Protein AF-A0AAD4WH31-F1 (afdb_monomer_lite)

Radius of gyration: 28.44 Å; chains: 1; bounding box: 69×42×72 Å

InterPro domains:
  IPR002156 Ribonuclease H domain [PF13456] (187-308)
  IPR012337 Ribonuclease H-like superfamily [SSF53098] (183-311)
  IPR026960 Reverse transcriptase zinc-binding domain [PF13966] (13-78)
  IPR036397 Ribonuclease H superfamily [G3DSA:3.30.420.10] (181-311)
  IPR044730 Ribonuclease H-like domain, plant type [cd06222] (186-306)
  IPR053151 Ribonuclease H-like [PTHR47723] (168-334)

Secondary structure (DSSP, 8-state):
-----S------HHHHHHSSS-HHHHHHHHHHHTT-S--HHHHHHTTS-S--S-TTT--S---HHIIIIISHHHHHHHHHHS-HHHHHHHHHS-HHHHHHHHHT--PEETTTEEHHHHHHHHHHHHHHHHHHHHHH------S-HHHHHHHHHHHHHHHHHHHHHT--EEEEEE---PPPTT-EEEEEEEEE-TTT-EEEEEEEEE-TT--EEEEEEEEEEE--HHHHHHHHHHHHHHHHHHTT--EEEEEES-HHHHHHHH-SS--TTSTTHHHHHHHHHHHHHSSEEEEEE--GGG-HHHHHHHHHGGGSPSEEEEESS--GGGHHHHHHHHHT--EEEEEEGGG--

Sequence (349 aa):
MFFKGPSWPDYSFSLLWKLKIPPKLKIFAWLIAQGKILSNEQRVRRQLTLDASCGVCEWPIETTLHILRDCYKARDIWNTVLMPRHQGHFFQMDFLPWFQTNLLSQAVWCSNIPWSLVFIFTCWYVWKWRNHQVFQGDDDVSPYPKQLIVRAVHEWFKASHVLSKHNHKVQVDLKWEPPISGQFKLNVDGSRRNGSGHIGAGGVLRNSSGDWISGFAVNLGKGQILEAELWGLFFGLKLAMDKEINNLVVELDSALAVQLIQKQGLSDVHPLAALVASCWELMHKINCCSVYHVYREKNCVADCLATWSYNLDLGFYIFVDAPAWIGPSLIDDLLGFTRSRLVPTDLLV

Structure (mmCIF, N/CA/C/O backbone):
data_AF-A0AAD4WH31-F1
#
_entry.id   AF-A0AAD4WH31-F1
#
loop_
_atom_site.group_PDB
_atom_site.id
_atom_site.type_symbol
_atom_site.label_atom_id
_atom_site.label_alt_id
_atom_site.label_comp_id
_atom_site.label_asym_id
_atom_site.label_entity_id
_atom_site.label_seq_id
_atom_site.pdbx_PDB_ins_code
_atom_site.Cartn_x
_atom_site.Cartn_y
_atom_site.Cartn_z
_atom_site.occupancy
_atom_site.B_iso_or_equiv
_atom_site.auth_seq_id
_atom_site.auth_comp_id
_atom_site.auth_asym_id
_atom_site.auth_atom_id
_atom_site.pdbx_PDB_model_num
ATOM 1 N N . MET A 1 1 ? 5.920 -23.326 -20.715 1.00 30.36 1 MET A N 1
ATOM 2 C CA . MET A 1 1 ? 7.397 -23.346 -20.628 1.00 30.36 1 MET A CA 1
ATOM 3 C C . MET A 1 1 ? 7.850 -21.985 -20.114 1.00 30.36 1 MET A C 1
ATOM 5 O O . MET A 1 1 ? 7.704 -21.000 -20.824 1.00 30.36 1 MET A O 1
ATOM 9 N N . PHE A 1 2 ? 8.256 -21.890 -18.845 1.00 31.16 2 PHE A N 1
ATOM 10 C CA . PHE A 1 2 ? 8.684 -20.622 -18.245 1.00 31.16 2 PHE A CA 1
ATOM 11 C C . PHE A 1 2 ? 9.945 -20.102 -18.943 1.00 31.16 2 PHE A C 1
ATOM 13 O O . PHE A 1 2 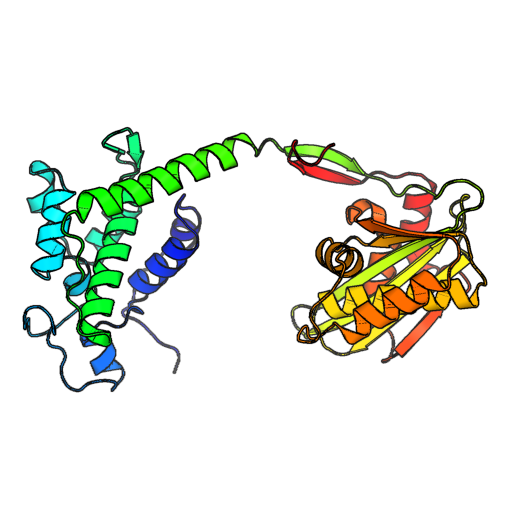? 10.862 -20.869 -19.235 1.00 31.16 2 PHE A O 1
ATOM 20 N N . PHE A 1 3 ? 9.957 -18.801 -19.229 1.00 42.69 3 PHE A N 1
ATOM 21 C CA . PHE A 1 3 ? 11.016 -18.079 -19.928 1.00 42.69 3 PHE A CA 1
ATOM 22 C C . PHE A 1 3 ? 12.385 -18.283 -19.258 1.00 42.69 3 PHE A C 1
ATOM 24 O O . PHE A 1 3 ? 12.740 -17.556 -18.332 1.00 42.69 3 PHE A O 1
ATOM 31 N N . LYS A 1 4 ? 13.185 -19.235 -19.749 1.00 37.31 4 LYS A N 1
ATOM 32 C CA . LYS A 1 4 ? 14.628 -19.238 -19.500 1.00 37.31 4 LYS A CA 1
ATOM 33 C C . LYS A 1 4 ? 15.255 -18.228 -20.462 1.00 37.31 4 LYS A C 1
ATOM 35 O O . LYS A 1 4 ? 15.474 -18.514 -21.641 1.00 37.31 4 LYS A O 1
ATOM 40 N N . GLY A 1 5 ? 15.482 -17.012 -19.960 1.00 46.53 5 GLY A N 1
ATOM 41 C CA . GLY A 1 5 ? 16.474 -16.114 -20.551 1.00 46.53 5 GLY A CA 1
ATOM 42 C C . GLY A 1 5 ? 17.837 -16.821 -20.632 1.00 46.53 5 GLY A C 1
ATOM 43 O O . GLY A 1 5 ? 17.997 -17.884 -20.024 1.00 46.53 5 GLY A O 1
ATOM 44 N N . PRO A 1 6 ? 18.813 -16.287 -21.391 1.00 43.28 6 PRO A N 1
ATOM 45 C CA . PRO A 1 6 ? 20.182 -16.805 -21.334 1.00 43.28 6 PRO A CA 1
ATOM 46 C C . PRO A 1 6 ? 20.593 -16.933 -19.863 1.00 43.28 6 PRO A C 1
ATOM 48 O O . PRO A 1 6 ? 20.151 -16.128 -19.049 1.00 43.28 6 PRO A O 1
ATOM 51 N N . SER A 1 7 ? 21.322 -17.986 -19.505 1.00 43.97 7 SER A N 1
ATOM 52 C CA . SER A 1 7 ? 21.743 -18.275 -18.132 1.00 43.97 7 SER A CA 1
ATOM 53 C C . SER A 1 7 ? 22.565 -17.112 -17.573 1.00 43.97 7 SER A C 1
ATOM 55 O O . SER A 1 7 ? 23.787 -17.078 -17.700 1.00 43.97 7 SER A O 1
ATOM 57 N N . TRP A 1 8 ? 21.876 -16.126 -17.002 1.00 45.03 8 TRP A N 1
ATOM 58 C CA . TRP A 1 8 ? 22.469 -15.061 -16.218 1.00 45.03 8 TRP A CA 1
ATOM 59 C C . TRP A 1 8 ? 22.984 -15.709 -14.932 1.00 45.03 8 TRP A C 1
ATOM 61 O O . TRP A 1 8 ? 22.202 -16.409 -14.283 1.00 45.03 8 TRP A O 1
ATOM 71 N N . PRO A 1 9 ? 24.268 -15.532 -14.571 1.00 45.28 9 PRO A N 1
ATOM 72 C CA . PRO A 1 9 ? 24.784 -16.031 -13.301 1.00 45.28 9 PRO A CA 1
ATOM 73 C C . PRO A 1 9 ? 23.909 -15.482 -12.176 1.00 45.28 9 PRO A C 1
ATOM 75 O O . PRO A 1 9 ? 23.490 -14.327 -12.280 1.00 45.28 9 PRO A O 1
ATOM 78 N N . ASP A 1 10 ? 23.616 -16.313 -11.168 1.00 46.88 10 ASP A N 1
ATOM 79 C CA . ASP A 1 10 ? 22.771 -16.022 -10.003 1.00 46.88 10 ASP A CA 1
ATOM 80 C C . ASP A 1 10 ? 23.029 -14.612 -9.461 1.00 46.88 10 ASP A C 1
ATOM 82 O O . ASP A 1 10 ? 23.880 -14.366 -8.605 1.00 46.88 10 ASP A O 1
ATOM 86 N N . TYR A 1 11 ? 22.312 -13.638 -10.016 1.00 52.22 11 TYR A N 1
ATOM 87 C CA . TYR A 1 11 ? 22.473 -12.260 -9.622 1.00 52.22 11 TYR A CA 1
ATOM 88 C C . TYR A 1 11 ? 21.760 -12.133 -8.292 1.00 52.22 11 TYR A C 1
ATOM 90 O O . TYR A 1 11 ? 20.587 -12.499 -8.162 1.00 52.22 11 TYR A O 1
ATOM 98 N N . SER A 1 12 ? 22.422 -11.544 -7.303 1.00 59.31 12 SER A N 1
ATOM 99 C CA . SER A 1 12 ? 21.702 -11.072 -6.134 1.00 59.31 12 SER A CA 1
ATOM 100 C C . SER A 1 12 ? 20.863 -9.871 -6.572 1.00 59.31 12 SER A C 1
ATOM 102 O O . SER A 1 12 ? 21.276 -8.724 -6.419 1.00 59.31 12 SER A O 1
ATOM 104 N N . PHE A 1 13 ? 19.670 -10.114 -7.137 1.00 67.50 13 PHE A N 1
ATOM 105 C CA . PHE A 1 13 ? 18.681 -9.076 -7.471 1.00 67.50 13 PHE A CA 1
ATOM 106 C C . PHE A 1 13 ? 18.421 -8.150 -6.276 1.00 67.50 13 PHE A C 1
ATOM 108 O O . PHE A 1 13 ? 18.037 -6.997 -6.460 1.00 67.50 13 PHE A O 1
ATOM 115 N N . SER A 1 14 ? 18.722 -8.617 -5.058 1.00 69.50 14 SER A N 1
ATOM 116 C CA . SER A 1 14 ? 18.779 -7.807 -3.844 1.00 69.50 14 SER A CA 1
ATOM 117 C C . SER A 1 14 ? 19.610 -6.521 -3.996 1.00 69.50 14 SER A C 1
ATOM 119 O O . SER A 1 14 ? 19.204 -5.486 -3.474 1.00 69.50 14 SER A O 1
ATOM 121 N N . LEU A 1 15 ? 20.726 -6.538 -4.737 1.00 77.56 15 LEU A N 1
ATOM 122 C CA . LEU A 1 15 ? 21.581 -5.367 -4.954 1.00 77.56 15 LEU A CA 1
ATOM 123 C C . LEU A 1 15 ? 20.897 -4.313 -5.825 1.00 77.56 15 LEU A C 1
ATOM 125 O O . LEU A 1 15 ? 20.932 -3.133 -5.485 1.00 77.56 15 LEU A O 1
ATOM 129 N N . LEU A 1 16 ? 20.208 -4.729 -6.893 1.00 82.06 16 LEU A N 1
ATOM 130 C CA . LEU A 1 16 ? 19.455 -3.817 -7.760 1.00 82.06 16 LEU A CA 1
ATOM 131 C C . LEU A 1 16 ? 18.374 -3.074 -6.967 1.00 82.06 16 LEU A C 1
ATOM 133 O O . LEU A 1 16 ? 18.210 -1.860 -7.105 1.00 82.06 16 LEU A O 1
ATOM 137 N N . TRP A 1 17 ? 17.669 -3.780 -6.081 1.00 84.19 17 TRP A N 1
ATOM 138 C CA . TRP A 1 17 ? 16.625 -3.177 -5.253 1.00 84.19 17 TRP A CA 1
ATOM 139 C C . TRP A 1 17 ? 17.175 -2.243 -4.167 1.00 84.19 17 TRP A C 1
ATOM 141 O O . TRP A 1 17 ? 16.472 -1.309 -3.771 1.00 84.19 17 TRP A O 1
ATOM 151 N N . LYS A 1 18 ? 18.441 -2.411 -3.760 1.00 83.62 18 LYS A N 1
ATOM 152 C CA . LYS A 1 18 ? 19.157 -1.520 -2.828 1.00 83.62 18 LYS A CA 1
ATOM 153 C C . LYS A 1 18 ? 19.670 -0.223 -3.470 1.00 83.62 18 LYS A C 1
ATOM 155 O O . LYS A 1 18 ? 20.019 0.704 -2.742 1.00 83.62 18 LYS A O 1
ATOM 160 N N . LEU A 1 19 ? 19.692 -0.111 -4.803 1.00 84.94 19 LEU A N 1
ATOM 161 C CA . LEU A 1 19 ? 20.152 1.105 -5.485 1.00 84.94 19 LEU A CA 1
ATOM 162 C C . LEU A 1 19 ? 19.271 2.319 -5.149 1.00 84.94 19 LEU A C 1
ATOM 164 O O . LEU A 1 19 ? 18.042 2.227 -5.092 1.00 84.94 19 LEU A O 1
ATOM 168 N N . LYS A 1 20 ? 19.892 3.491 -4.984 1.00 87.25 20 LYS A N 1
ATOM 169 C CA . LYS A 1 20 ? 19.205 4.774 -4.742 1.00 87.25 20 LYS A CA 1
ATOM 170 C C . LYS A 1 20 ? 18.799 5.456 -6.059 1.00 87.25 20 LYS A C 1
ATOM 172 O O . LYS A 1 20 ? 19.211 6.573 -6.351 1.00 87.25 20 LYS A O 1
ATOM 177 N N . ILE A 1 21 ? 17.996 4.764 -6.863 1.00 89.69 21 ILE A N 1
ATOM 178 C CA . ILE A 1 21 ? 17.481 5.232 -8.165 1.00 89.69 21 ILE A CA 1
ATOM 179 C C . ILE A 1 21 ? 15.937 5.218 -8.169 1.00 89.69 21 ILE A C 1
ATOM 181 O O . ILE A 1 21 ? 15.350 4.535 -7.320 1.00 89.69 21 ILE A O 1
ATOM 185 N N . PRO A 1 22 ? 15.257 5.920 -9.102 1.00 91.69 22 PRO A N 1
ATOM 186 C CA . PRO A 1 22 ? 13.796 5.921 -9.171 1.00 91.69 22 PRO A CA 1
ATOM 187 C C . PRO A 1 22 ? 13.208 4.507 -9.267 1.00 91.69 22 PRO A C 1
ATOM 189 O O . PRO A 1 22 ? 13.731 3.702 -10.044 1.00 91.69 22 PRO A O 1
ATOM 192 N N . PRO A 1 23 ? 12.091 4.191 -8.575 1.00 91.00 23 PRO A N 1
ATOM 193 C CA . PRO A 1 23 ? 11.457 2.869 -8.646 1.00 91.00 23 PRO A CA 1
ATOM 194 C C . PRO A 1 23 ? 11.171 2.408 -10.081 1.00 91.00 23 PRO A C 1
ATOM 196 O O . PRO A 1 23 ? 11.462 1.270 -10.445 1.00 91.00 23 PRO A O 1
ATOM 199 N N . LYS A 1 24 ? 10.709 3.330 -10.934 1.00 93.56 24 LYS A N 1
ATOM 200 C CA . LYS A 1 24 ? 10.503 3.091 -12.369 1.00 93.56 24 LYS A CA 1
ATOM 201 C C . LYS A 1 24 ? 11.781 2.626 -13.077 1.00 93.56 24 LYS A C 1
ATOM 203 O O . LYS A 1 24 ? 11.735 1.707 -13.890 1.00 93.56 24 LYS A O 1
ATOM 208 N N . LEU A 1 25 ? 12.923 3.230 -12.747 1.00 95.06 25 LEU A N 1
ATOM 209 C CA . LEU A 1 25 ? 14.212 2.866 -13.332 1.00 95.06 25 LEU A CA 1
ATOM 210 C C . LEU A 1 25 ? 14.783 1.570 -12.744 1.00 95.06 25 LEU A C 1
ATOM 212 O O . LEU A 1 25 ? 15.508 0.879 -13.451 1.00 95.06 25 LEU A O 1
ATOM 216 N N . LYS A 1 26 ? 14.410 1.176 -11.516 1.00 93.00 26 LYS A N 1
ATOM 217 C CA . LYS A 1 26 ? 14.711 -0.171 -10.991 1.00 93.00 26 LYS A CA 1
ATOM 218 C C . LYS A 1 26 ? 14.012 -1.249 -11.811 1.00 93.00 26 LYS A C 1
ATOM 220 O O . LYS A 1 26 ? 14.652 -2.204 -12.236 1.00 93.00 26 LYS A O 1
ATOM 225 N N . ILE A 1 27 ? 12.719 -1.067 -12.084 1.00 93.25 27 ILE A N 1
ATOM 226 C CA . ILE A 1 27 ? 11.951 -1.995 -12.928 1.00 93.25 27 ILE A CA 1
ATOM 227 C C . ILE A 1 27 ? 12.562 -2.050 -14.330 1.00 93.25 27 ILE A C 1
ATOM 229 O O . ILE A 1 27 ? 12.780 -3.134 -14.864 1.00 93.25 27 ILE A O 1
ATOM 233 N N . PHE A 1 28 ? 12.902 -0.897 -14.906 1.00 95.38 28 PHE A N 1
ATOM 234 C CA . PHE A 1 28 ? 13.567 -0.838 -16.205 1.00 95.38 28 PHE A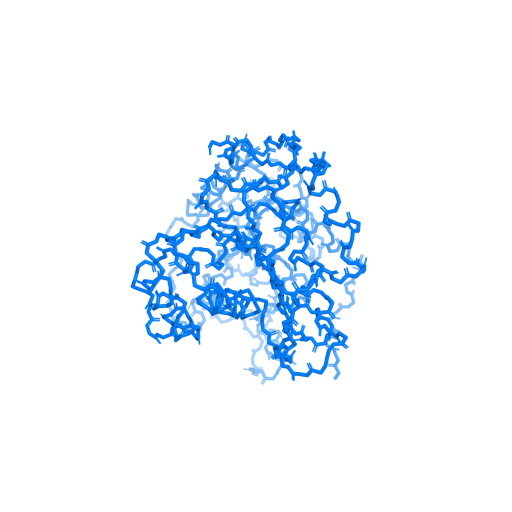 CA 1
ATOM 235 C C . PHE A 1 28 ? 14.922 -1.563 -16.214 1.00 95.38 28 PHE A C 1
ATOM 237 O O . PHE A 1 28 ? 15.155 -2.402 -17.081 1.00 95.38 28 PHE A O 1
ATOM 244 N N . ALA A 1 29 ? 15.785 -1.318 -15.224 1.00 93.19 29 ALA A N 1
ATOM 245 C CA . ALA A 1 29 ? 17.064 -2.012 -15.076 1.00 93.19 29 ALA A CA 1
ATOM 246 C C . ALA A 1 29 ? 16.879 -3.531 -14.929 1.00 93.19 29 ALA A C 1
ATOM 248 O O . ALA A 1 29 ? 17.622 -4.310 -15.523 1.00 93.19 29 ALA A O 1
ATOM 249 N N . TRP A 1 30 ? 15.856 -3.957 -14.183 1.00 91.88 30 TRP A N 1
ATOM 250 C CA . TRP A 1 30 ? 15.497 -5.366 -14.051 1.00 91.88 30 TRP A CA 1
ATOM 251 C C . TRP A 1 30 ? 15.049 -5.965 -15.390 1.00 91.88 30 TRP A C 1
ATOM 253 O O . TRP A 1 30 ? 15.484 -7.058 -15.741 1.00 91.88 30 TRP A O 1
ATOM 263 N N . LEU A 1 31 ? 14.249 -5.245 -16.184 1.00 92.50 31 LEU A N 1
ATOM 264 C CA . LEU A 1 31 ? 13.855 -5.683 -17.527 1.00 92.50 31 LEU A CA 1
ATOM 265 C C . LEU A 1 31 ? 15.057 -5.797 -18.473 1.00 92.50 31 LEU A C 1
ATOM 267 O O . LEU A 1 31 ? 15.116 -6.757 -19.239 1.00 92.50 31 LEU A O 1
ATOM 271 N N . ILE A 1 32 ? 16.017 -4.869 -18.405 1.00 92.75 32 ILE A N 1
ATOM 272 C CA . ILE A 1 32 ? 17.275 -4.945 -19.166 1.00 92.75 32 ILE A CA 1
ATOM 273 C C . ILE A 1 32 ? 18.054 -6.206 -18.777 1.00 92.75 32 ILE A C 1
ATOM 275 O O . ILE A 1 32 ? 18.385 -7.009 -19.646 1.00 92.75 32 ILE A O 1
ATOM 279 N N . ALA A 1 33 ? 18.283 -6.418 -17.477 1.00 87.44 33 ALA A N 1
ATOM 280 C CA . ALA A 1 33 ? 19.017 -7.576 -16.962 1.00 87.44 33 ALA A CA 1
ATOM 281 C C . ALA A 1 33 ? 18.342 -8.913 -17.313 1.00 87.44 33 ALA A C 1
ATOM 283 O O . ALA A 1 33 ? 19.001 -9.930 -17.467 1.00 87.44 33 ALA A O 1
ATOM 284 N N . GLN A 1 34 ? 17.018 -8.918 -17.463 1.00 83.81 34 GLN A N 1
ATOM 285 C CA . GLN A 1 34 ? 16.248 -10.097 -17.858 1.00 83.81 34 GLN A CA 1
ATOM 286 C C . GLN A 1 34 ? 16.199 -10.309 -19.382 1.00 83.81 34 GLN A C 1
ATOM 288 O O . GLN A 1 34 ? 15.581 -11.272 -19.834 1.00 83.81 34 GLN A O 1
ATOM 293 N N . GLY A 1 35 ? 16.776 -9.407 -20.187 1.00 84.19 35 GLY A N 1
ATOM 294 C CA . GLY A 1 35 ? 16.629 -9.419 -21.648 1.00 84.19 35 GLY A CA 1
ATOM 295 C C . GLY A 1 35 ? 15.173 -9.233 -22.094 1.00 84.19 35 GLY A C 1
ATOM 296 O O . GLY A 1 35 ? 14.741 -9.785 -23.103 1.00 84.19 35 GLY A O 1
ATOM 297 N N . LYS A 1 36 ? 14.373 -8.519 -21.294 1.00 87.62 36 LYS A N 1
ATOM 298 C CA . LYS A 1 36 ? 12.925 -8.372 -21.493 1.00 87.62 36 LYS A CA 1
ATOM 299 C C . LYS A 1 36 ? 12.522 -7.082 -22.194 1.00 87.62 36 LYS A C 1
ATOM 301 O O . LYS A 1 36 ? 11.346 -6.959 -22.534 1.00 87.62 36 LYS A O 1
ATOM 306 N N . ILE A 1 37 ? 13.452 -6.162 -22.447 1.00 91.44 37 ILE A N 1
ATOM 307 C CA . ILE A 1 37 ? 13.172 -5.037 -23.342 1.00 91.44 37 ILE A CA 1
ATOM 308 C C . ILE A 1 37 ? 13.010 -5.553 -24.783 1.00 91.44 37 ILE A C 1
ATOM 310 O O . ILE A 1 37 ? 13.693 -6.487 -25.197 1.00 91.44 37 ILE A O 1
ATOM 314 N N . LEU A 1 38 ? 12.064 -4.986 -25.535 1.00 90.06 38 LEU A N 1
ATOM 315 C CA . LEU A 1 38 ? 11.712 -5.452 -26.882 1.00 90.06 38 LEU A CA 1
ATOM 316 C C . LEU A 1 38 ? 12.689 -4.929 -27.946 1.00 90.06 38 LEU A C 1
ATOM 318 O O . LEU A 1 38 ? 12.340 -4.045 -28.728 1.00 90.06 38 LEU A O 1
ATOM 322 N N . SER A 1 39 ? 13.901 -5.485 -27.979 1.00 93.50 39 SER A N 1
ATOM 323 C CA . SER A 1 39 ? 14.787 -5.337 -29.138 1.00 93.50 39 SER A CA 1
ATOM 324 C C . SER A 1 39 ? 14.304 -6.174 -30.321 1.00 93.50 39 SER A C 1
ATOM 326 O O . SER A 1 39 ? 13.534 -7.118 -30.119 1.00 93.50 39 SER A O 1
ATOM 328 N N . ASN A 1 40 ? 14.727 -5.867 -31.550 1.00 93.88 40 ASN A N 1
ATOM 329 C CA . ASN A 1 40 ? 14.299 -6.663 -32.703 1.00 93.88 40 ASN A CA 1
ATOM 330 C C . ASN A 1 40 ? 14.823 -8.105 -32.637 1.00 93.88 40 ASN A C 1
ATOM 332 O O . ASN A 1 40 ? 14.067 -9.015 -32.962 1.00 93.88 40 ASN A O 1
ATOM 336 N N . GLU A 1 41 ? 16.002 -8.354 -32.053 1.00 94.38 41 GLU A N 1
ATOM 337 C CA . GLU A 1 41 ? 16.436 -9.718 -31.694 1.00 94.38 41 GLU A CA 1
ATOM 338 C C . GLU A 1 41 ? 15.390 -10.443 -30.816 1.00 94.38 41 GLU A C 1
ATOM 340 O O . GLU A 1 41 ? 14.977 -11.569 -31.105 1.00 94.38 41 GLU A O 1
ATOM 345 N N . GLN A 1 42 ? 14.898 -9.788 -29.756 1.00 91.44 42 GLN A N 1
ATOM 346 C CA . GLN A 1 42 ? 13.885 -10.370 -28.870 1.00 91.44 42 GLN A CA 1
ATOM 347 C C . GLN A 1 42 ? 12.509 -10.481 -29.537 1.00 91.44 42 GLN A C 1
ATOM 349 O O . GLN A 1 42 ? 11.753 -11.400 -29.222 1.00 91.44 42 GLN A O 1
ATOM 354 N N . ARG A 1 43 ? 12.164 -9.568 -30.452 1.00 91.94 43 ARG A N 1
ATOM 355 C CA . ARG A 1 43 ? 10.912 -9.617 -31.220 1.00 91.94 43 ARG A CA 1
ATOM 356 C C . ARG A 1 43 ? 10.924 -10.767 -32.222 1.00 91.94 43 ARG A C 1
ATOM 358 O O . ARG A 1 43 ? 9.933 -11.489 -32.263 1.00 91.94 43 ARG A O 1
ATOM 365 N N . VAL A 1 44 ? 12.028 -10.997 -32.939 1.00 93.50 44 VAL A N 1
ATOM 366 C CA . VAL A 1 44 ? 12.202 -12.168 -33.820 1.00 93.50 44 VAL A CA 1
ATOM 367 C C . VAL A 1 44 ? 12.094 -13.453 -33.007 1.00 93.50 44 VAL A C 1
ATOM 369 O O . VAL A 1 44 ? 11.297 -14.330 -33.334 1.00 93.50 44 VAL A O 1
ATOM 372 N N . ARG A 1 45 ? 12.793 -13.534 -31.866 1.00 90.44 45 ARG A N 1
ATOM 373 C CA . ARG A 1 45 ? 12.719 -14.695 -30.962 1.00 90.44 45 ARG A CA 1
ATOM 374 C C . ARG A 1 45 ? 11.296 -14.987 -30.462 1.00 90.44 45 ARG A C 1
ATOM 376 O O . ARG A 1 45 ? 10.987 -16.130 -30.136 1.00 90.44 45 ARG A O 1
ATOM 383 N N . ARG A 1 46 ? 10.439 -13.965 -30.380 1.00 91.44 46 ARG A N 1
ATOM 384 C CA . ARG A 1 46 ? 9.029 -14.063 -29.964 1.00 91.44 46 ARG A CA 1
ATOM 385 C C . ARG A 1 46 ? 8.047 -14.101 -31.138 1.00 91.44 46 ARG A C 1
ATOM 387 O O . ARG A 1 46 ? 6.851 -14.011 -30.892 1.00 91.44 46 ARG A O 1
ATOM 394 N N . GLN A 1 47 ? 8.533 -14.214 -32.376 1.00 93.06 47 GLN A N 1
ATOM 395 C CA . GLN A 1 47 ? 7.714 -14.245 -33.595 1.00 93.06 47 GLN A CA 1
ATOM 396 C C . GLN A 1 47 ? 6.832 -12.991 -33.775 1.00 93.06 47 GLN A C 1
ATOM 398 O O . GLN A 1 47 ? 5.745 -13.052 -34.336 1.00 93.06 47 GLN A O 1
ATOM 403 N N . LEU A 1 48 ? 7.305 -11.834 -33.296 1.00 89.75 48 LEU A N 1
ATOM 404 C CA . LEU A 1 48 ? 6.627 -10.533 -33.418 1.00 89.75 48 LEU A CA 1
ATOM 405 C C . LEU A 1 48 ? 7.103 -9.710 -34.628 1.00 89.75 48 LEU A C 1
ATOM 407 O O . LEU A 1 48 ? 6.559 -8.644 -34.906 1.00 89.75 48 LEU A O 1
ATOM 411 N N . THR A 1 49 ? 8.179 -10.140 -35.283 1.00 92.25 49 THR A N 1
ATOM 412 C CA . THR A 1 49 ? 8.735 -9.567 -36.517 1.00 92.25 49 THR A CA 1
ATOM 413 C C . THR A 1 49 ? 9.598 -10.631 -37.196 1.00 92.25 49 THR A C 1
ATOM 415 O O . THR A 1 49 ? 10.044 -11.566 -36.528 1.00 92.25 49 THR A O 1
ATOM 418 N N . LEU A 1 50 ? 9.833 -10.490 -38.500 1.00 93.94 50 LEU A N 1
ATOM 419 C CA . LEU A 1 50 ? 10.745 -11.351 -39.265 1.00 93.94 50 LEU A CA 1
ATOM 420 C C . LEU A 1 50 ? 12.146 -10.745 -39.405 1.00 93.94 50 LEU A C 1
ATOM 422 O O . LEU A 1 50 ? 13.097 -11.469 -39.680 1.00 93.94 50 LEU A O 1
ATOM 426 N N . ASP A 1 51 ? 12.271 -9.436 -39.190 1.00 94.50 51 ASP A N 1
ATOM 427 C CA . ASP A 1 51 ? 13.522 -8.705 -39.349 1.00 94.50 51 ASP A CA 1
ATOM 428 C C . ASP A 1 51 ? 14.129 -8.326 -37.989 1.00 94.50 51 ASP A C 1
ATOM 430 O O . ASP A 1 51 ? 13.471 -7.702 -37.146 1.00 94.50 51 ASP A O 1
ATOM 434 N N . ALA A 1 52 ? 15.385 -8.729 -37.778 1.00 95.69 52 ALA A N 1
ATOM 435 C CA . ALA A 1 52 ? 16.174 -8.408 -36.593 1.00 95.69 52 ALA A CA 1
ATOM 436 C C . ALA A 1 52 ? 16.933 -7.079 -36.729 1.00 95.69 52 ALA A C 1
ATOM 438 O O . ALA A 1 52 ? 17.510 -6.627 -35.735 1.00 95.69 52 ALA A O 1
ATOM 439 N N . SER A 1 53 ? 16.948 -6.470 -37.918 1.00 96.19 53 SER A N 1
ATOM 440 C CA . SER A 1 53 ? 17.734 -5.279 -38.207 1.00 96.19 53 SER A CA 1
ATOM 441 C C . SER A 1 53 ? 17.296 -4.074 -37.372 1.00 96.19 53 SER A C 1
ATOM 443 O O . SER A 1 53 ? 16.162 -3.981 -36.896 1.00 96.19 53 SER A O 1
ATOM 445 N N . CYS A 1 54 ? 18.208 -3.139 -37.135 1.00 93.62 54 CYS A N 1
ATOM 446 C CA . CYS A 1 54 ? 17.909 -1.904 -36.428 1.00 93.62 54 CYS A CA 1
ATOM 447 C C . CYS A 1 54 ? 17.181 -0.933 -37.362 1.00 93.62 54 CYS A C 1
ATOM 449 O O . CYS A 1 54 ? 17.782 -0.417 -38.297 1.00 93.62 54 CYS A O 1
ATOM 451 N N . GLY A 1 55 ? 15.932 -0.580 -37.052 1.00 87.88 55 GLY A N 1
ATOM 452 C CA . GLY A 1 55 ? 15.158 0.389 -37.846 1.00 87.88 55 GLY A CA 1
ATOM 453 C C . GLY A 1 55 ? 15.684 1.833 -37.806 1.00 87.88 55 GLY A C 1
ATOM 454 O O . GLY A 1 55 ? 15.059 2.725 -38.365 1.00 87.88 55 GLY A O 1
ATOM 455 N N . VAL A 1 56 ? 16.795 2.081 -37.104 1.00 86.69 56 VAL A N 1
ATOM 456 C CA . VAL A 1 56 ? 17.434 3.400 -36.984 1.00 86.69 56 VAL A CA 1
ATOM 457 C C . VAL A 1 56 ? 18.707 3.495 -37.822 1.00 86.69 56 VAL A C 1
ATOM 459 O O . VAL A 1 56 ? 18.969 4.537 -38.407 1.00 86.69 56 VAL A O 1
ATOM 462 N N . CYS A 1 57 ? 19.528 2.444 -37.833 1.00 90.81 57 CYS A N 1
ATOM 463 C CA . CYS A 1 57 ? 20.860 2.461 -38.448 1.00 90.81 57 CYS A CA 1
ATOM 464 C C . CYS A 1 57 ? 21.136 1.262 -39.360 1.00 90.81 57 CYS A C 1
ATOM 466 O O . CYS A 1 57 ? 22.280 1.057 -39.754 1.00 90.81 57 CYS A O 1
ATOM 468 N N . GLU A 1 58 ? 20.116 0.442 -39.616 1.00 91.75 58 GLU A N 1
ATOM 469 C CA . GLU A 1 58 ? 20.151 -0.730 -40.500 1.00 91.75 58 GLU A CA 1
ATOM 470 C C . GLU A 1 58 ? 21.146 -1.823 -40.077 1.00 91.75 58 GLU A C 1
ATOM 472 O O . GLU A 1 58 ? 21.420 -2.764 -40.819 1.00 91.75 58 GLU A O 1
ATOM 477 N N . TRP A 1 59 ? 21.668 -1.752 -38.847 1.00 94.62 59 TRP A N 1
ATOM 478 C CA . TRP A 1 59 ? 22.548 -2.787 -38.316 1.00 94.62 59 TRP A CA 1
ATOM 479 C C . TRP A 1 59 ? 21.838 -4.152 -38.308 1.00 94.62 59 TRP A C 1
ATOM 481 O O . TRP A 1 59 ? 20.712 -4.213 -37.812 1.00 94.62 59 TRP A O 1
ATOM 491 N N . PRO A 1 60 ? 22.466 -5.258 -38.760 1.00 95.06 60 PRO A N 1
ATOM 492 C CA . PRO A 1 60 ? 21.755 -6.513 -39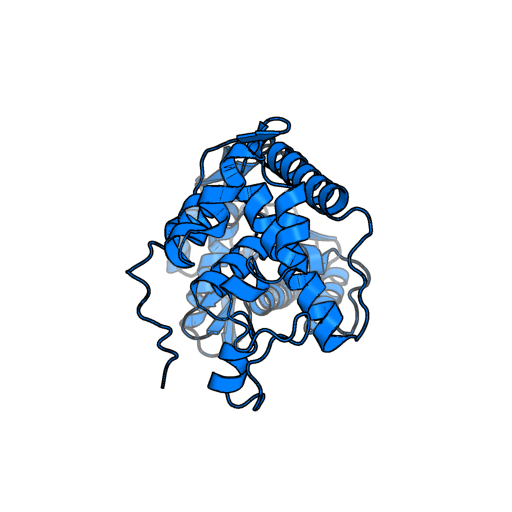.038 1.00 95.06 60 PRO A CA 1
ATOM 493 C C . PRO A 1 60 ? 21.027 -7.150 -37.847 1.00 95.06 60 PRO A C 1
ATOM 495 O O . PRO A 1 60 ? 20.052 -7.872 -38.036 1.00 95.06 60 PRO A O 1
ATOM 498 N N . ILE A 1 61 ? 21.506 -6.918 -36.618 1.00 95.94 61 ILE A N 1
ATOM 499 C CA . ILE A 1 61 ? 20.905 -7.477 -35.399 1.00 95.94 61 ILE A CA 1
ATOM 500 C C . ILE A 1 61 ? 20.840 -6.416 -34.303 1.00 95.94 61 ILE A C 1
ATOM 502 O O . ILE A 1 61 ? 21.833 -6.084 -33.653 1.00 95.94 61 ILE A O 1
ATOM 506 N N . GLU A 1 62 ? 19.640 -5.918 -34.040 1.00 95.88 62 GLU A N 1
ATOM 507 C CA . GLU A 1 62 ? 19.369 -4.990 -32.955 1.00 95.88 62 GLU A CA 1
ATOM 508 C C . GLU A 1 62 ? 19.226 -5.743 -31.617 1.00 95.88 62 GLU A C 1
ATOM 510 O O . GLU A 1 62 ? 18.153 -6.217 -31.220 1.00 95.88 62 GLU A O 1
ATOM 515 N N . THR A 1 63 ? 20.344 -5.867 -30.904 1.00 95.94 63 THR A N 1
ATOM 516 C CA . THR A 1 63 ? 20.401 -6.417 -29.541 1.00 95.94 63 THR A CA 1
ATOM 517 C C . THR A 1 63 ? 20.054 -5.359 -28.485 1.00 95.94 63 THR A C 1
ATOM 519 O O . THR A 1 63 ? 20.028 -4.157 -28.757 1.00 95.94 63 THR A O 1
ATOM 522 N N . THR A 1 64 ? 19.843 -5.779 -27.232 1.00 95.88 64 THR A N 1
ATOM 523 C CA . THR A 1 64 ? 19.708 -4.849 -26.088 1.00 95.88 64 THR A CA 1
ATOM 524 C C . THR A 1 64 ? 20.902 -3.891 -25.981 1.00 95.88 64 THR A C 1
ATOM 526 O O . THR A 1 64 ? 20.711 -2.692 -25.779 1.00 95.88 64 THR A O 1
ATOM 529 N N . LEU A 1 65 ? 22.130 -4.398 -26.148 1.00 96.31 65 LEU A N 1
ATOM 530 C CA . LEU A 1 65 ? 23.342 -3.575 -26.120 1.00 96.31 65 LEU A CA 1
ATOM 531 C C . LEU A 1 65 ? 23.395 -2.615 -27.314 1.00 96.31 65 LEU A C 1
ATOM 533 O O . LEU A 1 65 ? 23.791 -1.463 -27.154 1.00 96.31 65 LEU A O 1
ATOM 537 N N . HIS A 1 66 ? 22.922 -3.048 -28.485 1.00 96.12 66 HIS A N 1
ATOM 538 C CA . HIS A 1 66 ? 22.834 -2.185 -29.655 1.00 96.12 66 HIS A CA 1
ATOM 539 C C . HIS A 1 66 ? 21.900 -0.994 -29.422 1.00 96.12 66 HIS A C 1
ATOM 541 O O . HIS A 1 66 ? 22.309 0.145 -29.637 1.00 96.12 66 HIS A O 1
ATOM 547 N N . ILE A 1 67 ? 20.690 -1.238 -28.906 1.00 95.81 67 ILE A N 1
ATOM 548 C CA . ILE A 1 67 ? 19.736 -0.169 -28.567 1.00 95.81 67 ILE A CA 1
ATOM 549 C C . ILE A 1 67 ? 20.353 0.805 -27.572 1.00 95.81 67 ILE A C 1
ATOM 551 O O . ILE A 1 67 ? 20.258 2.013 -27.753 1.00 95.81 67 ILE A O 1
ATOM 555 N N . LEU A 1 68 ? 20.948 0.280 -26.500 1.00 97.31 68 LEU A N 1
ATOM 556 C CA . LEU A 1 68 ? 21.376 1.103 -25.378 1.00 97.31 68 LEU A CA 1
ATOM 557 C C . LEU A 1 68 ? 22.744 1.754 -25.581 1.00 97.31 68 LEU A C 1
ATOM 559 O O . LEU A 1 68 ? 23.033 2.707 -24.862 1.00 97.31 68 LEU A O 1
ATOM 563 N N . ARG A 1 69 ? 23.590 1.262 -26.497 1.00 97.00 69 ARG A N 1
ATOM 564 C CA . ARG A 1 69 ? 24.988 1.698 -26.630 1.00 97.00 69 ARG A CA 1
ATOM 565 C C . ARG A 1 69 ? 25.503 1.778 -28.063 1.00 97.00 69 ARG A C 1
ATOM 567 O O . ARG A 1 69 ? 26.107 2.790 -28.394 1.00 97.00 69 ARG A O 1
ATOM 574 N N . ASP A 1 70 ? 25.360 0.722 -28.869 1.00 96.25 70 ASP A N 1
ATOM 575 C CA . ASP A 1 70 ? 26.143 0.602 -30.115 1.00 96.25 70 ASP A CA 1
ATOM 576 C C . ASP A 1 70 ? 25.521 1.260 -31.347 1.00 96.25 70 ASP A C 1
ATOM 578 O O . ASP A 1 70 ? 26.252 1.584 -32.283 1.00 96.25 70 ASP A O 1
ATOM 582 N N . CYS A 1 71 ? 24.213 1.512 -31.346 1.00 95.81 71 CYS A N 1
ATOM 583 C CA . CYS A 1 71 ? 23.572 2.326 -32.376 1.00 95.81 71 CYS A CA 1
ATOM 584 C C . CYS A 1 71 ? 24.211 3.724 -32.425 1.00 95.81 71 CYS A C 1
ATOM 586 O O . CYS A 1 71 ? 24.443 4.319 -31.372 1.00 95.81 71 CYS A O 1
ATOM 588 N N . TYR A 1 72 ? 24.461 4.278 -33.619 1.00 93.62 72 TYR A N 1
ATOM 589 C CA . TYR A 1 72 ? 25.150 5.571 -33.753 1.00 93.62 72 TYR A CA 1
ATOM 590 C C . TYR A 1 72 ? 24.444 6.692 -32.972 1.00 93.62 72 TYR A C 1
ATOM 592 O O . TYR A 1 72 ? 25.104 7.411 -32.232 1.00 93.62 72 TYR A O 1
ATOM 600 N N . LYS A 1 73 ? 23.101 6.747 -32.992 1.00 91.81 73 LYS A N 1
ATOM 601 C CA . LYS A 1 73 ? 22.335 7.716 -32.188 1.00 91.81 73 LYS A CA 1
ATOM 602 C C . LYS A 1 73 ? 22.574 7.559 -30.686 1.00 91.81 73 LYS A C 1
ATOM 604 O O . LYS A 1 73 ? 22.703 8.544 -29.963 1.00 91.81 73 LYS A O 1
ATOM 609 N N . ALA A 1 74 ? 22.644 6.318 -30.201 1.00 95.06 74 ALA A N 1
ATOM 610 C CA . ALA A 1 74 ? 22.963 6.045 -28.802 1.00 95.06 74 ALA A CA 1
ATOM 611 C C . ALA A 1 74 ? 24.410 6.452 -28.480 1.00 95.06 74 ALA A C 1
ATOM 613 O O . ALA A 1 74 ? 24.652 7.070 -27.441 1.00 95.06 74 ALA A O 1
ATOM 614 N N . ARG A 1 75 ? 25.363 6.157 -29.377 1.00 95.38 75 ARG A N 1
ATOM 615 C CA . ARG A 1 75 ? 26.773 6.556 -29.244 1.00 95.38 75 ARG A CA 1
ATOM 616 C C . ARG A 1 75 ? 26.934 8.064 -29.172 1.00 95.38 75 ARG A C 1
ATOM 618 O O . ARG A 1 75 ? 27.654 8.530 -28.294 1.00 95.38 75 ARG A O 1
ATOM 625 N N . ASP A 1 76 ? 26.239 8.814 -30.020 1.00 93.69 76 ASP A N 1
ATOM 626 C CA . ASP A 1 76 ? 26.288 10.276 -30.025 1.00 93.69 76 ASP A CA 1
ATOM 627 C C . ASP A 1 76 ? 25.860 10.838 -28.667 1.00 93.69 76 ASP A C 1
ATOM 629 O O . ASP A 1 76 ? 26.578 11.642 -28.071 1.00 93.69 76 ASP A O 1
ATOM 633 N N . ILE A 1 77 ? 24.764 10.324 -28.097 1.00 95.06 77 ILE A N 1
ATOM 634 C CA . ILE A 1 77 ? 24.320 10.696 -26.748 1.00 95.06 77 ILE A CA 1
ATOM 635 C C . ILE A 1 77 ? 25.387 10.332 -25.706 1.00 95.06 77 ILE A C 1
ATOM 637 O O . ILE A 1 77 ? 25.763 11.182 -24.894 1.00 95.06 77 ILE A O 1
ATOM 641 N N . TRP A 1 78 ? 25.923 9.109 -25.730 1.00 96.75 78 TRP A N 1
ATOM 642 C CA . TRP A 1 78 ? 26.971 8.688 -24.794 1.00 96.75 78 TRP A CA 1
ATOM 643 C C . TRP A 1 78 ? 28.233 9.543 -24.886 1.00 96.75 78 TRP A C 1
ATOM 645 O O . TRP A 1 78 ? 28.792 9.892 -23.848 1.00 96.75 78 TRP A O 1
ATOM 655 N N . ASN A 1 79 ? 28.646 9.948 -26.086 1.00 94.62 79 ASN A N 1
ATOM 656 C CA . ASN A 1 79 ? 29.806 10.810 -26.305 1.00 94.62 79 ASN A CA 1
ATOM 657 C C . ASN A 1 79 ? 29.632 12.195 -25.669 1.00 94.62 79 ASN A C 1
ATOM 659 O O . ASN A 1 79 ? 30.615 12.791 -25.232 1.00 94.62 79 ASN A O 1
ATOM 663 N N . THR A 1 80 ? 28.395 12.686 -25.535 1.00 92.81 80 THR A N 1
ATOM 664 C CA . THR A 1 80 ? 28.126 13.934 -24.800 1.00 92.81 80 THR A CA 1
ATOM 665 C C . THR A 1 80 ? 28.190 13.769 -23.276 1.00 92.81 80 THR A C 1
ATOM 667 O O . THR A 1 80 ? 28.502 14.729 -22.563 1.00 92.81 80 THR A O 1
ATOM 670 N N . VAL A 1 81 ? 27.890 12.575 -22.753 1.00 92.75 81 VAL A N 1
ATOM 671 C CA . VAL A 1 81 ? 27.790 12.286 -21.308 1.00 92.75 81 VAL A CA 1
ATOM 672 C C . VAL A 1 81 ? 29.119 11.782 -20.726 1.00 92.75 81 VAL A C 1
ATOM 674 O O . VAL A 1 81 ? 29.472 12.132 -19.595 1.00 92.75 81 VAL A O 1
ATOM 677 N N . LEU A 1 82 ? 29.859 10.970 -21.483 1.00 91.94 82 LEU A N 1
ATOM 678 C CA . LEU A 1 82 ? 31.121 10.350 -21.078 1.00 91.94 82 LEU A CA 1
ATOM 679 C C . LEU A 1 82 ? 32.292 11.329 -21.156 1.00 91.94 82 LEU A C 1
ATOM 681 O O . LEU A 1 82 ? 32.417 12.109 -22.097 1.00 91.94 82 LEU A O 1
ATOM 685 N N . MET A 1 83 ? 33.220 11.215 -20.204 1.00 85.50 83 MET A N 1
ATOM 686 C CA . MET A 1 83 ? 34.524 11.871 -20.330 1.00 85.50 83 MET A CA 1
ATOM 687 C C . MET A 1 83 ? 35.359 11.153 -21.404 1.00 85.50 83 MET A C 1
ATOM 689 O O . MET A 1 83 ? 35.360 9.917 -21.406 1.00 85.50 83 MET A O 1
ATOM 693 N N . PRO A 1 84 ? 36.142 11.871 -22.236 1.00 86.69 84 PRO A N 1
ATOM 694 C CA . PRO A 1 84 ? 36.915 11.270 -23.331 1.00 86.69 84 PRO A CA 1
ATOM 695 C C . PRO A 1 84 ? 37.769 10.065 -22.907 1.00 86.69 84 PRO A C 1
ATOM 697 O O . PRO A 1 84 ? 37.746 9.020 -23.550 1.00 86.69 84 PRO A O 1
ATOM 700 N N . ARG A 1 85 ? 38.426 10.149 -21.742 1.00 85.88 85 ARG A N 1
ATOM 701 C CA . ARG A 1 85 ? 39.269 9.074 -21.185 1.00 85.88 85 ARG A CA 1
ATOM 702 C C . ARG A 1 85 ? 38.539 7.760 -20.864 1.00 85.88 85 ARG A C 1
ATOM 704 O O . ARG A 1 85 ? 39.192 6.746 -20.655 1.00 85.88 85 ARG A O 1
ATOM 711 N N . HIS A 1 86 ? 37.208 7.769 -20.766 1.00 87.12 86 HIS A N 1
ATOM 712 C CA . HIS A 1 86 ? 36.407 6.586 -20.430 1.00 87.12 86 HIS A CA 1
ATOM 713 C C . HIS A 1 86 ? 35.706 5.969 -21.647 1.00 87.12 86 HIS A C 1
ATOM 715 O O . HIS A 1 86 ? 35.207 4.851 -21.542 1.00 87.12 86 HIS A O 1
ATOM 721 N N . GLN A 1 87 ? 35.687 6.655 -22.797 1.00 90.00 87 GLN A N 1
ATOM 722 C CA . GLN A 1 87 ? 34.963 6.201 -23.990 1.00 90.00 87 GLN A CA 1
ATOM 723 C C . GLN A 1 87 ? 35.516 4.878 -24.534 1.00 90.00 87 GLN A C 1
ATOM 725 O O . GLN A 1 87 ? 34.737 3.966 -24.801 1.00 90.00 87 GLN A O 1
ATOM 730 N N . GLY A 1 88 ? 36.846 4.735 -24.623 1.00 90.19 88 GLY A N 1
ATOM 731 C CA . GLY A 1 88 ? 37.484 3.527 -25.163 1.00 90.19 88 GLY A CA 1
ATOM 732 C C . GLY A 1 88 ? 37.038 2.254 -24.443 1.00 90.19 88 GLY A C 1
ATOM 733 O O . GLY A 1 88 ? 36.464 1.362 -25.059 1.00 90.19 88 GLY A O 1
ATOM 734 N N . HIS A 1 89 ? 37.204 2.214 -23.118 1.00 91.06 89 HIS A N 1
ATOM 735 C CA . HIS A 1 89 ? 36.755 1.080 -22.310 1.00 91.06 89 HIS A CA 1
ATOM 736 C C . HIS A 1 89 ? 35.230 0.888 -22.394 1.00 91.06 89 HIS A C 1
ATOM 738 O O . HIS A 1 89 ? 34.758 -0.227 -22.580 1.00 91.06 89 HIS A O 1
ATOM 744 N N . PHE A 1 90 ? 34.439 1.964 -22.326 1.00 95.12 90 PHE A N 1
ATOM 745 C CA . PHE A 1 90 ? 32.973 1.884 -22.313 1.00 95.12 90 PHE A CA 1
ATOM 746 C C . PHE A 1 90 ? 32.374 1.195 -23.552 1.00 95.12 90 PHE A C 1
ATOM 748 O O . PHE A 1 90 ? 31.458 0.376 -23.422 1.00 95.12 90 PHE A O 1
ATOM 755 N N . PHE A 1 91 ? 32.884 1.508 -24.747 1.00 96.06 91 PHE A N 1
ATOM 756 C CA . PHE A 1 91 ? 32.370 0.955 -26.006 1.00 96.06 91 PHE A CA 1
ATOM 757 C C . PHE A 1 91 ? 32.931 -0.429 -26.355 1.00 96.06 91 PHE A C 1
ATOM 759 O O . PHE A 1 91 ? 32.364 -1.101 -27.210 1.00 96.06 91 PHE A O 1
ATOM 766 N N . GLN A 1 92 ? 33.998 -0.878 -25.688 1.00 94.88 92 GLN A N 1
ATOM 767 C CA . GLN A 1 92 ? 34.625 -2.182 -25.943 1.00 94.88 92 GLN A CA 1
ATOM 768 C C . GLN A 1 92 ? 34.085 -3.314 -25.058 1.00 94.88 92 GLN A C 1
ATOM 770 O O . GLN A 1 92 ? 34.280 -4.479 -25.379 1.00 94.88 92 GLN A O 1
ATOM 775 N N . MET A 1 93 ? 33.413 -2.999 -23.947 1.00 94.38 93 MET A N 1
ATOM 776 C CA . MET A 1 93 ? 32.916 -4.016 -23.011 1.00 94.38 93 MET A CA 1
ATOM 777 C C . MET A 1 93 ? 31.791 -4.882 -23.599 1.00 94.38 93 MET A C 1
ATOM 779 O O . MET A 1 93 ? 30.925 -4.389 -24.320 1.00 94.38 93 MET A O 1
ATOM 783 N N . ASP A 1 94 ? 31.712 -6.143 -23.184 1.00 93.88 94 ASP A N 1
ATOM 784 C CA . ASP A 1 94 ? 30.520 -6.965 -23.412 1.00 93.88 94 ASP A CA 1
ATOM 785 C C . ASP A 1 94 ? 29.334 -6.493 -22.561 1.00 93.88 94 ASP A C 1
ATOM 787 O O . ASP A 1 94 ? 29.507 -5.843 -21.528 1.00 93.88 94 ASP A O 1
ATOM 791 N N . PHE A 1 95 ? 28.111 -6.856 -22.965 1.00 92.25 95 PHE A N 1
ATOM 792 C CA . PHE A 1 95 ? 26.871 -6.358 -22.354 1.00 92.25 95 PHE A CA 1
ATOM 793 C C . PHE A 1 95 ? 26.814 -6.514 -20.829 1.00 92.25 95 PHE A C 1
ATOM 795 O O . PHE A 1 95 ? 26.496 -5.557 -20.124 1.00 92.25 95 PHE A O 1
ATOM 802 N N . LEU A 1 96 ? 27.102 -7.713 -20.318 1.00 89.19 96 LEU A N 1
ATOM 803 C CA . LEU A 1 96 ? 26.977 -8.028 -18.895 1.00 89.19 96 LEU A CA 1
ATOM 804 C C . LEU A 1 96 ? 27.995 -7.230 -18.048 1.00 89.19 96 LEU A C 1
ATOM 806 O O . LEU A 1 96 ? 27.547 -6.487 -17.168 1.00 89.19 96 LEU A O 1
ATOM 810 N N . PRO A 1 97 ? 29.315 -7.281 -18.330 1.00 90.62 97 PRO A N 1
ATOM 811 C CA . PRO A 1 97 ? 30.293 -6.417 -17.669 1.00 90.62 97 PRO A CA 1
ATOM 812 C C . PRO A 1 97 ? 29.967 -4.926 -17.813 1.00 90.62 97 PRO A C 1
ATOM 814 O O . PRO A 1 97 ? 30.016 -4.185 -16.832 1.00 90.62 97 PRO A O 1
ATOM 817 N N . TRP A 1 98 ? 29.575 -4.482 -19.012 1.00 95.00 98 TRP A N 1
ATOM 818 C CA . TRP A 1 98 ? 29.208 -3.091 -19.280 1.00 95.00 98 TRP A CA 1
ATOM 819 C C . TRP A 1 98 ? 28.063 -2.630 -18.377 1.00 95.00 98 TRP A C 1
ATOM 821 O O . TRP A 1 98 ? 28.167 -1.604 -17.703 1.00 95.00 98 TRP A O 1
ATOM 831 N N . PHE A 1 99 ? 26.978 -3.397 -18.316 1.00 93.25 99 PHE A N 1
ATOM 832 C CA . PHE A 1 99 ? 25.808 -3.024 -17.536 1.00 93.25 99 PHE A CA 1
ATOM 833 C C . PHE A 1 99 ? 26.110 -3.032 -16.032 1.00 93.25 99 PHE A C 1
ATOM 835 O O . PHE A 1 99 ? 25.749 -2.091 -15.325 1.00 93.25 99 PHE A O 1
ATOM 842 N N . GLN A 1 100 ? 26.821 -4.051 -15.541 1.00 89.00 100 GLN A N 1
ATOM 843 C CA . GLN A 1 100 ? 27.129 -4.201 -14.118 1.00 89.00 100 GLN A CA 1
ATOM 844 C C . GLN A 1 100 ? 28.090 -3.132 -13.600 1.00 89.00 100 GLN A C 1
ATOM 846 O O . GLN A 1 100 ? 27.778 -2.465 -12.612 1.00 89.00 100 GLN A O 1
ATOM 851 N N . THR A 1 101 ? 29.236 -2.947 -14.261 1.00 91.06 101 THR A N 1
ATOM 852 C CA . THR A 1 101 ? 30.262 -1.997 -13.813 1.00 91.06 101 THR A CA 1
ATOM 853 C C . THR A 1 101 ? 29.718 -0.575 -13.777 1.00 91.06 101 THR A C 1
ATOM 855 O O . THR A 1 101 ? 30.052 0.183 -12.870 1.00 91.06 101 THR A O 1
ATOM 858 N N . ASN A 1 102 ? 28.843 -0.209 -14.716 1.00 94.12 102 ASN A N 1
ATOM 859 C CA . ASN A 1 102 ? 28.251 1.121 -14.731 1.00 94.12 102 ASN A CA 1
ATOM 860 C C . ASN A 1 102 ? 27.104 1.278 -13.717 1.00 94.12 102 ASN A C 1
ATOM 862 O O . ASN A 1 102 ? 27.078 2.268 -12.985 1.00 94.12 102 ASN A O 1
ATOM 866 N N . LEU A 1 103 ? 26.188 0.308 -13.622 1.00 92.19 103 LEU A N 1
ATOM 867 C CA . LEU A 1 103 ? 25.027 0.391 -12.728 1.00 92.19 103 LEU A CA 1
ATOM 868 C C . LEU A 1 103 ? 25.406 0.307 -11.241 1.00 92.19 103 LEU A C 1
ATOM 870 O O . LEU A 1 103 ? 24.751 0.928 -10.407 1.00 92.19 103 LEU A O 1
ATOM 874 N N . LEU A 1 104 ? 26.453 -0.449 -10.902 1.00 90.06 104 LEU A N 1
ATOM 875 C CA . LEU A 1 104 ? 26.919 -0.629 -9.521 1.00 90.06 104 LEU A CA 1
ATOM 876 C C . LEU A 1 104 ? 28.070 0.308 -9.133 1.00 90.06 104 LEU A C 1
ATOM 878 O O . LEU A 1 104 ? 28.559 0.250 -8.001 1.00 90.06 104 LEU A O 1
ATOM 882 N N . SER A 1 105 ? 28.502 1.172 -10.051 1.00 90.12 105 SER A N 1
ATOM 883 C CA . SER A 1 105 ? 29.602 2.099 -9.810 1.00 90.12 105 SER A CA 1
ATOM 884 C C . SER A 1 105 ? 29.323 3.017 -8.623 1.00 90.12 105 SER A C 1
ATOM 886 O O . SER A 1 105 ? 28.250 3.619 -8.514 1.00 90.12 105 SER A O 1
ATOM 888 N N . GLN A 1 106 ? 30.338 3.167 -7.774 1.00 89.25 106 GLN A N 1
ATOM 889 C CA . GLN A 1 106 ? 30.378 4.161 -6.701 1.00 89.25 106 GLN A CA 1
ATOM 890 C C . GLN A 1 106 ? 31.062 5.464 -7.145 1.00 89.25 106 GLN A C 1
ATOM 892 O O . GLN A 1 106 ? 31.251 6.369 -6.337 1.00 89.25 106 GLN A O 1
ATOM 897 N N . ALA A 1 107 ? 31.455 5.565 -8.419 1.00 91.44 107 ALA A N 1
ATOM 898 C CA . ALA A 1 107 ? 32.066 6.773 -8.947 1.00 91.44 107 ALA A CA 1
ATOM 899 C C . ALA A 1 107 ? 31.066 7.934 -8.964 1.00 91.44 107 ALA A C 1
ATOM 901 O O . ALA A 1 107 ? 29.858 7.751 -9.142 1.00 91.44 107 ALA A O 1
ATOM 902 N N . VAL A 1 108 ? 31.600 9.144 -8.842 1.00 91.31 108 VAL A N 1
ATOM 903 C CA . VAL A 1 108 ? 30.847 10.379 -9.042 1.00 91.31 108 VAL A CA 1
ATOM 904 C C . VAL A 1 108 ? 31.097 10.923 -10.442 1.00 91.31 108 VAL A C 1
ATOM 906 O O . VAL A 1 108 ? 32.208 10.904 -10.969 1.00 91.31 108 VAL A O 1
ATOM 909 N N . TRP A 1 109 ? 30.025 11.403 -11.042 1.00 89.62 109 TRP A N 1
ATOM 910 C CA . TRP A 1 109 ? 30.010 12.243 -12.221 1.00 89.62 109 TRP A CA 1
ATOM 911 C C . TRP A 1 109 ? 29.864 13.706 -11.778 1.00 89.62 109 TRP A C 1
ATOM 913 O O . TRP A 1 109 ? 29.646 13.976 -10.595 1.00 89.62 109 TRP A O 1
ATOM 923 N N . CYS A 1 110 ? 30.023 14.650 -12.707 1.00 84.38 110 CYS A N 1
ATOM 924 C CA . CYS A 1 110 ? 30.008 16.097 -12.462 1.00 84.38 110 CYS A CA 1
ATOM 925 C C . CYS A 1 110 ? 29.031 16.536 -11.354 1.00 84.38 110 CYS A C 1
ATOM 927 O O . CYS A 1 110 ? 27.907 16.041 -11.277 1.00 84.38 110 CYS A O 1
ATOM 929 N N . SER A 1 111 ? 29.452 17.495 -10.525 1.00 81.38 111 SER A N 1
ATOM 930 C CA . SER A 1 111 ? 28.635 18.040 -9.428 1.00 81.38 111 SER A CA 1
ATOM 931 C C . SER A 1 111 ? 28.220 17.005 -8.368 1.00 81.38 111 SER A C 1
ATOM 933 O O . SER A 1 111 ? 27.135 17.102 -7.800 1.00 81.38 111 SER A O 1
ATOM 935 N N . ASN A 1 112 ? 29.094 16.030 -8.079 1.00 85.88 112 ASN A N 1
ATOM 936 C CA . ASN A 1 112 ? 28.901 14.975 -7.069 1.00 85.88 112 ASN A CA 1
ATOM 937 C C . ASN A 1 112 ? 27.683 14.066 -7.311 1.00 85.88 112 ASN A C 1
ATOM 939 O O . ASN A 1 112 ? 27.170 13.441 -6.382 1.00 85.88 112 ASN A O 1
ATOM 943 N N . ILE A 1 113 ? 27.218 13.966 -8.555 1.00 89.38 113 ILE A N 1
ATOM 944 C CA . ILE A 1 113 ? 26.111 13.078 -8.906 1.00 89.38 113 ILE A CA 1
ATOM 945 C C . ILE A 1 113 ? 26.643 11.643 -9.016 1.00 89.38 113 ILE A C 1
ATOM 947 O O . ILE A 1 113 ? 27.635 11.427 -9.708 1.00 89.38 113 ILE A O 1
ATOM 951 N N . PRO A 1 114 ? 25.991 10.627 -8.430 1.00 92.31 114 PRO A N 1
ATOM 952 C CA . PRO A 1 114 ? 26.392 9.236 -8.629 1.00 92.31 114 PRO A CA 1
ATOM 953 C C . PRO A 1 114 ? 26.377 8.831 -10.113 1.00 92.31 114 PRO A C 1
ATOM 955 O O . PRO A 1 114 ? 25.365 9.003 -10.798 1.00 92.31 114 PRO A O 1
ATOM 958 N N . TRP A 1 115 ? 27.467 8.240 -10.613 1.00 94.19 115 TRP A N 1
ATOM 959 C CA . TRP A 1 115 ? 27.568 7.780 -12.006 1.00 94.19 115 TRP A CA 1
ATOM 960 C C . TRP A 1 115 ? 26.479 6.767 -12.359 1.00 94.19 115 TRP A C 1
ATOM 962 O O . TRP A 1 115 ? 25.882 6.856 -13.427 1.00 94.19 115 TRP A O 1
ATOM 972 N N . SER A 1 116 ? 26.166 5.849 -11.444 1.00 93.31 116 SER A N 1
ATOM 973 C CA . SER A 1 116 ? 25.096 4.859 -11.614 1.00 93.31 116 SER A CA 1
ATOM 974 C C . SER A 1 116 ? 23.737 5.493 -11.930 1.00 93.31 116 SER A C 1
ATOM 976 O O . SER A 1 116 ? 22.963 4.939 -12.713 1.00 93.31 116 SER A O 1
ATOM 978 N N . LEU A 1 117 ? 23.462 6.681 -11.377 1.00 94.44 117 LEU A N 1
ATOM 979 C CA . LEU A 1 117 ? 22.251 7.448 -11.650 1.00 94.44 117 LEU A CA 1
ATOM 980 C C . LEU A 1 117 ? 22.285 8.037 -13.065 1.00 94.44 117 LEU A C 1
ATOM 982 O O . LEU A 1 117 ? 21.339 7.849 -13.823 1.00 94.44 117 LEU A O 1
ATOM 986 N N . VAL A 1 118 ? 23.389 8.686 -13.445 1.00 95.62 118 VAL A N 1
ATOM 987 C CA . VAL A 1 118 ? 23.577 9.224 -14.804 1.00 95.62 118 VAL A CA 1
ATOM 988 C C . VAL A 1 118 ? 23.451 8.108 -15.840 1.00 95.62 118 VAL A C 1
ATOM 990 O O . VAL A 1 118 ? 22.687 8.232 -16.792 1.00 95.62 118 VAL A O 1
ATOM 993 N N . PHE A 1 1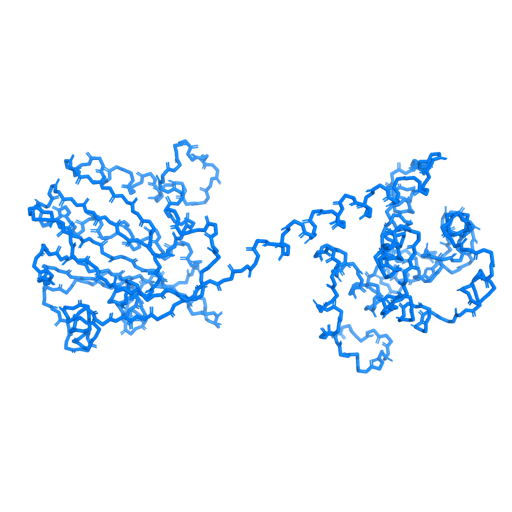19 ? 24.130 6.985 -15.614 1.00 96.75 119 PHE A N 1
ATOM 994 C CA . PHE A 1 119 ? 24.122 5.823 -16.491 1.00 96.75 119 PHE A CA 1
ATOM 995 C C . PHE A 1 119 ? 22.709 5.288 -16.753 1.00 96.75 119 PHE A C 1
ATOM 997 O O . PHE A 1 119 ? 22.315 5.129 -17.912 1.00 96.75 119 PHE A O 1
ATOM 1004 N N . ILE A 1 120 ? 21.928 5.022 -15.697 1.00 97.00 120 ILE A N 1
ATOM 1005 C CA . ILE A 1 120 ? 20.602 4.416 -15.872 1.00 97.00 120 ILE A CA 1
ATOM 1006 C C . ILE A 1 120 ? 19.592 5.394 -16.478 1.00 97.00 120 ILE A C 1
ATOM 1008 O O . ILE A 1 120 ? 18.737 4.979 -17.262 1.00 97.00 120 ILE A O 1
ATOM 1012 N N . PHE A 1 121 ? 19.704 6.692 -16.175 1.00 97.50 121 PHE A N 1
ATOM 1013 C CA . PHE A 1 121 ? 18.896 7.719 -16.829 1.00 97.50 121 PHE A CA 1
ATOM 1014 C C . PHE A 1 121 ? 19.238 7.831 -18.318 1.00 97.50 121 PHE A C 1
ATOM 1016 O O . PHE A 1 121 ? 18.322 7.855 -19.136 1.00 97.50 121 PHE A O 1
ATOM 1023 N N . THR A 1 122 ? 20.518 7.816 -18.696 1.00 97.62 122 THR A N 1
ATOM 1024 C CA . THR A 1 122 ? 20.911 7.812 -20.112 1.00 97.62 122 THR A CA 1
ATOM 1025 C C . THR A 1 122 ? 20.351 6.588 -20.837 1.00 97.62 122 THR A C 1
ATOM 1027 O O . THR A 1 122 ? 19.715 6.746 -21.876 1.00 97.62 122 THR A O 1
ATOM 1030 N N . CYS A 1 123 ? 20.473 5.386 -20.258 1.00 97.69 123 CYS A N 1
ATOM 1031 C CA . CYS A 1 123 ? 19.869 4.172 -20.824 1.00 97.69 123 CYS A CA 1
ATOM 1032 C C . CYS A 1 123 ? 18.352 4.319 -21.024 1.00 97.69 123 CYS A C 1
ATOM 1034 O O . CYS A 1 123 ? 17.813 3.908 -22.050 1.00 97.69 123 CYS A O 1
ATOM 1036 N N . TRP A 1 124 ? 17.658 4.910 -20.046 1.00 97.31 124 TRP A N 1
ATOM 1037 C CA . TRP A 1 124 ? 16.217 5.141 -20.111 1.00 97.31 124 TRP A CA 1
ATOM 1038 C C . TRP A 1 124 ? 15.828 6.080 -21.255 1.00 97.31 124 TRP A C 1
ATOM 1040 O O . TRP A 1 124 ? 14.911 5.767 -22.013 1.00 97.31 124 TRP A O 1
ATOM 1050 N N . TYR A 1 125 ? 16.518 7.212 -21.396 1.00 96.06 125 TYR A N 1
ATOM 1051 C CA . TYR A 1 125 ? 16.237 8.179 -22.458 1.00 96.06 125 TYR A CA 1
ATOM 1052 C C . TYR A 1 125 ? 16.572 7.625 -23.844 1.00 96.06 125 TYR A C 1
ATOM 1054 O O . TYR A 1 125 ? 15.738 7.730 -24.738 1.00 96.06 125 TYR A O 1
ATOM 1062 N N . VAL A 1 126 ? 17.718 6.954 -24.000 1.00 95.75 126 VAL A N 1
ATOM 1063 C CA . VAL A 1 126 ? 18.099 6.273 -25.249 1.00 95.75 126 VAL A CA 1
ATOM 1064 C C . VAL A 1 126 ? 17.024 5.266 -25.669 1.00 95.75 126 VAL A C 1
ATOM 1066 O O . VAL A 1 126 ? 16.545 5.299 -26.801 1.00 95.75 126 VAL A O 1
ATOM 1069 N N . TRP A 1 127 ? 16.575 4.414 -24.743 1.00 95.12 127 TRP A N 1
ATOM 1070 C CA . TRP A 1 127 ? 15.502 3.454 -25.011 1.00 95.12 127 TRP A CA 1
ATOM 1071 C C . TRP A 1 127 ? 14.171 4.137 -25.352 1.00 95.12 127 TRP A C 1
ATOM 1073 O O . TRP A 1 127 ? 13.472 3.706 -26.271 1.00 95.12 127 TRP A O 1
ATOM 1083 N N . LYS A 1 128 ? 13.818 5.213 -24.635 1.00 92.56 128 LYS A N 1
ATOM 1084 C CA . LYS A 1 128 ? 12.585 5.974 -24.870 1.00 92.56 128 LYS A CA 1
ATOM 1085 C C . LYS A 1 128 ? 12.580 6.600 -26.265 1.00 92.56 128 LYS A C 1
ATOM 1087 O O . LYS A 1 128 ? 11.595 6.431 -26.978 1.00 92.56 128 LYS A O 1
ATOM 1092 N N . TRP A 1 129 ? 13.657 7.280 -26.652 1.00 92.06 129 TRP A N 1
ATOM 1093 C CA . TRP A 1 129 ? 13.781 7.918 -27.963 1.00 92.06 129 TRP A CA 1
ATOM 1094 C C . TRP A 1 129 ? 13.761 6.901 -29.096 1.00 92.06 129 TRP A C 1
ATOM 1096 O O . TRP A 1 129 ? 12.979 7.057 -30.029 1.00 92.06 129 TRP A O 1
ATOM 1106 N N . ARG A 1 130 ? 14.510 5.796 -28.971 1.00 91.00 130 ARG A N 1
ATOM 1107 C CA . ARG A 1 130 ? 14.457 4.706 -29.955 1.00 91.00 130 ARG A CA 1
ATOM 1108 C C . ARG A 1 130 ? 13.031 4.185 -30.137 1.00 91.00 130 ARG A C 1
ATOM 1110 O O . ARG A 1 130 ? 12.591 3.979 -31.261 1.00 91.00 130 ARG A O 1
ATOM 1117 N N . ASN A 1 131 ? 12.294 3.955 -29.050 1.00 89.69 131 ASN A N 1
ATOM 1118 C CA . ASN A 1 131 ? 10.921 3.456 -29.154 1.00 89.69 131 ASN A CA 1
ATOM 1119 C C . ASN A 1 131 ? 9.961 4.486 -29.747 1.00 89.69 131 ASN A C 1
ATOM 1121 O O . ASN A 1 131 ? 9.062 4.105 -30.487 1.00 89.69 131 ASN A O 1
ATOM 1125 N N . HIS A 1 132 ? 10.141 5.767 -29.435 1.00 88.06 132 HIS A N 1
ATOM 1126 C CA . HIS A 1 132 ? 9.354 6.827 -30.051 1.00 88.06 132 HIS A CA 1
ATOM 1127 C C . HIS A 1 132 ? 9.549 6.835 -31.570 1.00 88.06 132 HIS A C 1
ATOM 1129 O O . HIS A 1 132 ? 8.572 6.738 -32.305 1.00 88.06 132 HIS A O 1
ATOM 1135 N N . GLN A 1 133 ? 10.803 6.793 -32.027 1.00 86.38 133 GLN A N 1
ATOM 1136 C CA . GLN A 1 133 ? 11.130 6.735 -33.449 1.00 86.38 133 GLN A CA 1
ATOM 1137 C C . GLN A 1 133 ? 10.513 5.501 -34.129 1.00 86.38 133 GLN A C 1
ATOM 1139 O O . GLN A 1 133 ? 9.887 5.617 -35.177 1.00 86.38 133 GLN A O 1
ATOM 1144 N N . VAL A 1 134 ? 10.634 4.317 -33.519 1.00 83.81 134 VAL A N 1
ATOM 1145 C CA . VAL A 1 134 ? 10.145 3.058 -34.113 1.00 83.81 134 VAL A CA 1
ATOM 1146 C C . VAL A 1 134 ? 8.616 2.961 -34.151 1.00 83.81 134 VAL A C 1
ATOM 1148 O O . VAL A 1 134 ? 8.076 2.407 -35.104 1.00 83.81 134 VAL A O 1
ATOM 1151 N N . PHE A 1 135 ? 7.909 3.438 -33.122 1.00 81.56 135 PHE A N 1
ATOM 1152 C CA . PHE A 1 135 ? 6.460 3.222 -32.991 1.00 81.56 135 PHE A CA 1
ATOM 1153 C C . PHE A 1 135 ? 5.603 4.441 -33.336 1.00 81.56 135 PHE A C 1
ATOM 1155 O O . PHE A 1 135 ? 4.406 4.280 -33.555 1.00 81.56 135 PHE A O 1
ATOM 1162 N N . GLN A 1 136 ? 6.185 5.640 -33.358 1.00 82.69 136 GLN A N 1
ATOM 1163 C CA . GLN A 1 136 ? 5.474 6.890 -33.648 1.00 82.69 136 GLN A CA 1
ATOM 1164 C C . GLN A 1 136 ? 6.008 7.584 -34.908 1.00 82.69 136 GLN A C 1
ATOM 1166 O O . GLN A 1 136 ? 5.384 8.528 -35.378 1.00 82.69 136 GLN A O 1
ATOM 1171 N N . GLY A 1 137 ? 7.122 7.105 -35.479 1.00 75.69 137 GLY A N 1
ATOM 1172 C CA . GLY A 1 137 ? 7.692 7.622 -36.728 1.00 75.69 137 GLY A CA 1
ATOM 1173 C C . GLY A 1 137 ? 8.364 8.991 -36.605 1.00 75.69 137 GLY A C 1
ATOM 1174 O O . GLY A 1 137 ? 8.805 9.532 -37.613 1.00 75.69 137 GLY A O 1
ATOM 1175 N N . ASP A 1 138 ? 8.451 9.539 -35.393 1.00 73.50 138 ASP A N 1
ATOM 1176 C CA . ASP A 1 138 ? 9.000 10.866 -35.130 1.00 73.50 138 ASP A CA 1
ATOM 1177 C C . ASP A 1 138 ? 10.383 10.770 -34.474 1.00 73.50 138 ASP A C 1
ATOM 1179 O O . ASP A 1 138 ? 10.568 10.093 -33.451 1.00 73.50 138 ASP A O 1
ATOM 1183 N N . ASP A 1 139 ? 11.351 11.460 -35.073 1.00 68.62 139 ASP A N 1
ATOM 1184 C CA . ASP A 1 139 ? 12.749 11.515 -34.647 1.00 68.62 139 ASP A CA 1
ATOM 1185 C C . ASP A 1 139 ? 12.985 12.649 -33.635 1.00 68.62 139 ASP A C 1
ATOM 1187 O O . ASP A 1 139 ? 13.919 13.442 -33.756 1.00 68.62 139 ASP A O 1
ATOM 1191 N N . ASP A 1 140 ? 12.121 12.729 -32.619 1.00 69.38 140 ASP A N 1
ATOM 1192 C CA . ASP A 1 140 ? 12.157 13.750 -31.562 1.00 69.38 140 ASP A CA 1
ATOM 1193 C C . ASP A 1 140 ? 13.233 13.441 -30.499 1.00 69.38 140 ASP A C 1
ATOM 1195 O O . ASP A 1 140 ? 12.999 13.368 -29.283 1.00 69.38 140 ASP A O 1
ATOM 1199 N N . VAL A 1 141 ? 14.466 13.202 -30.953 1.00 77.31 141 VAL A N 1
ATOM 1200 C CA . VAL A 1 141 ? 15.619 13.336 -30.066 1.00 77.31 141 VAL A CA 1
ATOM 1201 C C . VAL A 1 141 ? 15.811 14.826 -29.837 1.00 77.31 141 VAL A C 1
ATOM 1203 O O . VAL A 1 141 ? 16.122 15.577 -30.757 1.00 77.31 141 VAL A O 1
ATOM 1206 N N . SER A 1 142 ? 15.646 15.253 -28.584 1.00 80.06 142 SER A N 1
ATOM 1207 C CA . SER A 1 142 ? 15.878 16.646 -28.199 1.00 80.06 142 SER A CA 1
ATOM 1208 C C . SER A 1 142 ? 17.223 17.143 -28.751 1.00 80.06 142 SER A C 1
ATOM 1210 O O . SER A 1 142 ? 18.217 16.430 -28.594 1.00 80.06 142 SER A O 1
ATOM 1212 N N . PRO A 1 143 ? 17.314 18.380 -29.279 1.00 83.44 143 PRO A N 1
ATOM 1213 C CA . PRO A 1 143 ? 18.582 18.950 -29.752 1.00 83.44 143 PRO A CA 1
ATOM 1214 C C . PRO A 1 143 ? 19.635 19.098 -28.637 1.00 83.44 143 PRO A C 1
ATOM 1216 O O . PRO A 1 143 ? 20.812 19.330 -28.903 1.00 83.44 143 PRO A O 1
ATOM 1219 N N . TYR A 1 144 ? 19.219 18.940 -27.376 1.00 88.56 144 TYR A N 1
ATOM 1220 C CA . TYR A 1 144 ? 20.042 19.072 -26.178 1.00 88.56 144 TYR A CA 1
ATOM 1221 C C . TYR A 1 144 ? 19.886 17.837 -25.265 1.00 88.56 144 TYR A C 1
ATOM 1223 O O . TYR A 1 144 ? 19.434 17.953 -24.117 1.00 88.56 144 TYR A O 1
ATOM 1231 N N . PRO A 1 145 ? 20.242 16.625 -25.740 1.00 90.62 145 PRO A N 1
ATOM 1232 C CA . PRO A 1 145 ? 19.914 15.378 -25.048 1.00 90.62 145 PRO A CA 1
ATOM 1233 C C . PRO A 1 145 ? 20.638 15.268 -23.701 1.00 90.62 145 PRO A C 1
ATOM 1235 O O . PRO A 1 145 ? 20.046 14.858 -22.700 1.00 90.62 145 PRO A O 1
ATOM 1238 N N . LYS A 1 146 ? 21.899 15.718 -23.642 1.00 91.81 146 LYS A N 1
ATOM 1239 C CA . LYS A 1 146 ? 22.689 15.784 -22.406 1.00 91.81 146 LYS A CA 1
ATOM 1240 C C . LYS A 1 146 ? 22.007 16.652 -21.356 1.00 91.81 146 LYS A C 1
ATOM 1242 O O . LYS A 1 146 ? 21.884 16.234 -20.210 1.00 91.81 146 LYS A O 1
ATOM 1247 N N . GLN A 1 147 ? 21.577 17.856 -21.731 1.00 91.88 147 GLN A N 1
ATOM 1248 C CA . GLN A 1 147 ? 20.956 18.808 -20.814 1.00 91.88 147 GLN A CA 1
ATOM 1249 C C . GLN A 1 147 ? 19.657 18.237 -20.240 1.00 91.88 147 GLN A C 1
ATOM 1251 O O . GLN A 1 147 ? 19.433 18.343 -19.036 1.00 91.88 147 GLN A O 1
ATOM 1256 N N . LEU A 1 148 ? 18.841 17.582 -21.073 1.00 92.69 148 LEU A N 1
ATOM 1257 C CA . LEU A 1 148 ? 17.598 16.948 -20.636 1.00 92.69 148 LEU A CA 1
ATOM 1258 C C . LEU A 1 148 ? 17.852 15.813 -19.633 1.00 92.69 148 LEU A C 1
ATOM 1260 O O . LEU A 1 148 ? 17.230 15.781 -18.570 1.00 92.69 148 LEU A O 1
ATOM 1264 N N . ILE A 1 149 ? 18.798 14.918 -19.939 1.00 93.81 149 ILE A N 1
ATOM 1265 C CA . ILE A 1 149 ? 19.182 13.811 -19.051 1.00 93.81 149 ILE A CA 1
ATOM 1266 C C . ILE A 1 149 ? 19.710 14.361 -17.723 1.00 93.81 149 ILE A C 1
ATOM 1268 O O . ILE A 1 149 ? 19.243 13.966 -16.656 1.00 93.81 149 ILE A O 1
ATOM 1272 N N . VAL A 1 150 ? 20.653 15.305 -17.773 1.00 92.44 150 VAL A N 1
ATOM 1273 C CA . VAL A 1 150 ? 21.278 15.900 -16.582 1.00 92.44 150 VAL A CA 1
ATOM 1274 C C . VAL A 1 150 ? 20.253 16.637 -15.725 1.00 92.44 150 VAL A C 1
ATOM 1276 O O . VAL A 1 150 ? 20.303 16.544 -14.500 1.00 92.44 150 VAL A O 1
ATOM 1279 N N . ARG A 1 151 ? 19.296 17.339 -16.342 1.00 92.19 151 ARG A N 1
ATOM 1280 C CA . ARG A 1 151 ? 18.194 17.984 -15.625 1.00 92.19 151 ARG A CA 1
ATOM 1281 C C . ARG A 1 151 ? 17.348 16.959 -14.871 1.00 92.19 151 ARG A C 1
ATOM 1283 O O . ARG A 1 151 ? 17.161 17.122 -13.669 1.00 92.19 151 ARG A O 1
ATOM 1290 N N . ALA A 1 152 ? 16.911 15.890 -15.535 1.00 93.56 152 ALA A N 1
ATOM 1291 C CA . ALA A 1 152 ? 16.107 14.840 -14.907 1.00 93.56 152 ALA A CA 1
ATOM 1292 C C . ALA A 1 152 ? 16.855 14.142 -13.756 1.00 93.56 152 ALA A C 1
ATOM 1294 O O . ALA A 1 152 ? 16.284 13.871 -12.696 1.00 93.56 152 ALA A O 1
ATOM 1295 N N . VAL A 1 153 ? 18.156 13.901 -13.938 1.00 94.31 153 VAL A N 1
ATOM 1296 C CA . VAL A 1 153 ? 19.036 13.351 -12.900 1.00 94.31 153 VAL A CA 1
ATOM 1297 C C . VAL A 1 153 ? 19.129 14.295 -11.699 1.00 94.31 153 VAL A C 1
ATOM 1299 O O . VAL A 1 153 ? 18.971 13.848 -10.564 1.00 94.31 153 VAL A O 1
ATOM 1302 N N . HIS A 1 154 ? 19.343 15.593 -11.925 1.00 91.31 154 HIS A N 1
ATOM 1303 C CA . HIS A 1 154 ? 19.405 16.592 -10.857 1.00 91.31 154 HIS A CA 1
ATOM 1304 C C . HIS A 1 154 ? 18.085 16.737 -10.100 1.00 91.31 154 HIS A C 1
ATOM 1306 O O . HIS A 1 154 ? 18.104 16.821 -8.872 1.00 91.31 154 HIS A O 1
ATOM 1312 N N . GLU A 1 155 ? 16.955 16.782 -10.807 1.00 90.62 155 GLU A N 1
ATOM 1313 C CA . GLU A 1 155 ? 15.623 16.872 -10.202 1.00 90.62 155 GLU A CA 1
ATOM 1314 C C . GLU A 1 155 ? 15.381 15.686 -9.262 1.00 90.62 155 GLU A C 1
ATOM 1316 O O . GLU A 1 155 ? 15.035 15.879 -8.093 1.00 90.62 155 GLU A O 1
ATOM 1321 N N . TRP A 1 156 ? 15.680 14.465 -9.719 1.00 91.06 156 TRP A N 1
ATOM 1322 C CA . TRP A 1 156 ? 15.588 13.273 -8.878 1.00 91.06 156 TRP A CA 1
ATOM 1323 C C . TRP A 1 156 ? 16.561 13.306 -7.696 1.00 91.06 156 TRP A C 1
ATOM 1325 O O . TRP A 1 156 ? 16.173 13.031 -6.560 1.00 91.06 156 TRP A O 1
ATOM 1335 N N . PHE A 1 157 ? 17.827 13.647 -7.945 1.00 88.94 157 PHE A N 1
ATOM 1336 C CA . PHE A 1 157 ? 18.862 13.658 -6.916 1.00 88.94 157 PHE A CA 1
ATOM 1337 C C . PHE A 1 157 ? 18.503 14.625 -5.780 1.00 88.94 157 PHE A C 1
ATOM 1339 O O . PHE A 1 157 ? 18.513 14.230 -4.612 1.00 88.94 157 PHE A O 1
ATOM 1346 N N . LYS A 1 158 ? 18.066 15.846 -6.115 1.00 86.81 158 LYS A N 1
ATOM 1347 C CA . LYS A 1 158 ? 17.587 16.838 -5.139 1.00 86.81 158 LYS A CA 1
ATOM 1348 C C . LYS A 1 158 ? 16.381 16.327 -4.348 1.00 86.81 158 LYS A C 1
ATOM 1350 O O . LYS A 1 158 ? 16.419 16.360 -3.119 1.00 86.81 158 LYS A O 1
ATOM 1355 N N . ALA A 1 159 ? 15.355 15.804 -5.022 1.00 83.56 159 ALA A N 1
ATOM 1356 C CA . ALA A 1 159 ? 14.158 15.280 -4.360 1.00 83.56 159 ALA A CA 1
ATOM 1357 C C . ALA A 1 159 ? 14.481 14.118 -3.402 1.00 83.56 159 ALA A C 1
ATOM 1359 O O . ALA A 1 159 ? 13.978 14.063 -2.280 1.00 83.56 159 ALA A O 1
ATOM 1360 N N . SER A 1 160 ? 15.381 13.218 -3.805 1.00 80.94 160 SER A N 1
ATOM 1361 C CA . SER A 1 160 ? 15.790 12.075 -2.984 1.00 80.94 160 SER A CA 1
ATOM 1362 C C . SER A 1 160 ? 16.555 12.485 -1.720 1.00 80.94 160 SER A C 1
ATOM 1364 O O . SER A 1 160 ? 16.396 11.863 -0.668 1.00 80.94 160 SER A O 1
ATOM 1366 N N . HIS A 1 161 ? 17.341 13.564 -1.788 1.00 72.38 161 HIS A N 1
ATOM 1367 C CA . HIS A 1 161 ? 18.036 14.108 -0.626 1.00 72.38 161 HIS A CA 1
ATOM 1368 C C . HIS A 1 161 ? 17.076 14.749 0.377 1.00 72.38 161 HIS A C 1
ATOM 1370 O O . HIS A 1 161 ? 17.248 14.528 1.576 1.00 72.38 161 HIS A O 1
ATOM 1376 N N . VAL A 1 162 ? 16.052 15.470 -0.093 1.00 66.50 162 VAL A N 1
ATOM 1377 C CA . VAL A 1 162 ? 14.987 16.017 0.768 1.00 66.50 162 VAL A CA 1
ATOM 1378 C C . VAL A 1 162 ? 14.281 14.880 1.510 1.00 66.50 162 VAL A C 1
ATOM 1380 O O . VAL A 1 162 ? 14.257 14.883 2.736 1.00 66.50 162 VAL A O 1
ATOM 1383 N N . LEU A 1 163 ? 13.845 13.835 0.799 1.00 60.69 163 LEU A N 1
ATOM 1384 C CA . LEU A 1 163 ? 13.211 12.658 1.412 1.00 60.69 163 LEU A CA 1
ATOM 1385 C C . LEU A 1 163 ? 14.116 11.943 2.432 1.00 60.69 163 LEU A C 1
ATOM 1387 O O . LEU A 1 163 ? 13.632 11.426 3.433 1.00 60.69 163 LEU A O 1
ATOM 1391 N N . SER A 1 164 ? 15.438 11.925 2.219 1.00 58.81 164 SER A N 1
ATOM 1392 C CA . SER A 1 164 ? 16.376 11.324 3.178 1.00 58.81 164 SER A CA 1
ATOM 1393 C C . SER A 1 164 ? 16.540 12.126 4.475 1.00 58.81 164 SER A C 1
ATOM 1395 O O . SER A 1 164 ? 16.794 11.523 5.514 1.00 58.81 164 SER A O 1
ATOM 1397 N N . LYS A 1 165 ? 16.368 13.457 4.434 1.00 54.47 165 LYS A N 1
ATOM 1398 C CA . LYS A 1 165 ? 16.458 14.327 5.620 1.00 54.47 165 LYS A CA 1
ATOM 1399 C C . LYS A 1 165 ? 15.228 14.219 6.528 1.00 54.47 165 LYS A C 1
ATOM 1401 O O . LYS A 1 165 ? 15.352 14.448 7.723 1.00 54.47 165 LYS A O 1
ATOM 1406 N N . HIS A 1 166 ? 14.081 13.808 5.987 1.00 54.34 166 HIS A N 1
ATOM 1407 C CA . HIS A 1 166 ? 12.835 13.595 6.739 1.00 54.34 166 HIS A CA 1
ATOM 1408 C C . HIS A 1 166 ? 12.690 12.179 7.332 1.00 54.34 166 HIS A C 1
ATOM 1410 O O . HIS A 1 166 ? 11.668 11.857 7.920 1.00 54.34 166 HIS A O 1
ATOM 1416 N N . ASN A 1 167 ? 13.707 11.317 7.222 1.00 54.56 167 ASN A N 1
ATOM 1417 C CA . ASN A 1 167 ? 13.638 9.925 7.689 1.00 54.56 167 ASN A CA 1
ATOM 1418 C C . ASN A 1 167 ? 14.083 9.709 9.148 1.00 54.56 167 ASN A C 1
ATOM 1420 O O . ASN A 1 167 ? 14.327 8.564 9.541 1.00 54.56 167 ASN A O 1
ATOM 1424 N N . HIS A 1 168 ? 14.188 10.760 9.967 1.00 67.69 168 HIS A N 1
ATOM 1425 C CA . HIS A 1 168 ? 14.322 10.561 11.408 1.00 67.69 168 HIS A CA 1
ATOM 1426 C C . HIS A 1 168 ? 13.009 9.978 11.931 1.00 67.69 168 HIS A C 1
ATOM 1428 O O . HIS A 1 168 ? 11.977 10.643 11.966 1.00 67.69 168 HIS A O 1
ATOM 1434 N N . LYS A 1 169 ? 13.044 8.691 12.275 1.00 76.25 169 LYS A N 1
ATOM 1435 C CA . LYS A 1 169 ? 11.931 8.021 12.935 1.00 76.25 169 LYS A CA 1
ATOM 1436 C C . LYS A 1 169 ? 12.157 8.082 14.434 1.00 76.25 169 LYS A C 1
ATOM 1438 O O . LYS A 1 169 ? 13.244 7.740 14.897 1.00 76.25 169 LYS A O 1
ATOM 1443 N N . VAL A 1 170 ? 11.138 8.493 15.170 1.00 84.50 170 VAL A N 1
ATOM 1444 C CA . VAL A 1 170 ? 11.131 8.468 16.632 1.00 84.50 170 VAL A CA 1
ATOM 1445 C C . VAL A 1 170 ? 10.295 7.277 17.079 1.00 84.50 170 VAL A C 1
ATOM 1447 O O . VAL A 1 170 ? 9.302 6.929 16.436 1.00 84.50 170 VAL A O 1
ATOM 1450 N N . GLN A 1 171 ? 10.731 6.620 18.149 1.00 89.94 171 GLN A N 1
ATOM 1451 C CA . GLN A 1 171 ? 9.929 5.597 18.802 1.00 89.94 171 GLN A CA 1
ATOM 1452 C C . GLN A 1 171 ? 8.847 6.281 19.635 1.00 89.94 171 GLN A C 1
ATOM 1454 O O . GLN A 1 171 ? 9.158 7.088 20.507 1.00 89.94 171 GLN A O 1
ATOM 1459 N N . VAL A 1 172 ? 7.591 5.957 19.349 1.00 91.50 172 VAL A N 1
ATOM 1460 C CA . VAL A 1 172 ? 6.432 6.385 20.132 1.00 91.50 172 VAL A CA 1
ATOM 1461 C C . VAL A 1 172 ? 5.744 5.175 20.734 1.00 91.50 172 VAL A C 1
ATOM 1463 O O . VAL A 1 172 ? 5.638 4.135 20.084 1.00 91.50 172 VAL A O 1
ATOM 1466 N N . ASP A 1 173 ? 5.260 5.334 21.958 1.00 93.81 173 ASP A N 1
ATOM 1467 C CA . ASP A 1 173 ? 4.504 4.316 22.673 1.00 93.81 173 ASP A CA 1
ATOM 1468 C C . ASP A 1 173 ? 3.013 4.634 22.568 1.00 93.81 173 ASP A C 1
ATOM 1470 O O . ASP A 1 173 ? 2.549 5.699 22.976 1.00 93.81 173 ASP A O 1
ATOM 1474 N N . LEU A 1 174 ? 2.265 3.716 21.961 1.00 94.94 174 LEU A N 1
ATOM 1475 C CA . LEU A 1 174 ? 0.865 3.899 21.600 1.00 94.94 174 LEU A CA 1
ATOM 1476 C C . LEU A 1 174 ? -0.006 2.969 22.437 1.00 94.94 174 LEU A C 1
ATOM 1478 O O . LEU A 1 174 ? 0.321 1.796 22.587 1.00 94.94 174 LEU A O 1
ATOM 1482 N N . LYS A 1 175 ? -1.124 3.482 22.944 1.00 95.31 175 LYS A N 1
ATOM 1483 C CA . LYS A 1 175 ? -2.145 2.714 23.665 1.00 95.31 175 LYS A CA 1
ATOM 1484 C C . LYS A 1 175 ? -3.535 3.092 23.176 1.00 95.31 175 LYS A C 1
ATOM 1486 O O . LYS A 1 175 ? -3.720 4.207 22.676 1.00 95.31 175 LYS A O 1
ATOM 1491 N N . TRP A 1 176 ? -4.494 2.184 23.332 1.00 97.50 176 TRP A N 1
ATOM 1492 C CA . TRP A 1 176 ? -5.899 2.536 23.177 1.00 97.50 176 TRP A CA 1
ATOM 1493 C C . TRP A 1 176 ? -6.303 3.563 24.241 1.00 97.50 176 TRP A C 1
ATOM 1495 O O . TRP A 1 176 ? -5.803 3.552 25.367 1.00 97.50 176 TRP A O 1
ATOM 1505 N N . GLU A 1 177 ? -7.189 4.478 23.866 1.00 96.50 177 GLU A N 1
ATOM 1506 C CA . GLU A 1 177 ? -7.682 5.539 24.742 1.00 96.50 177 GLU A CA 1
ATOM 1507 C C . GLU A 1 177 ? -9.212 5.505 24.733 1.00 96.50 177 GLU A C 1
ATOM 1509 O O . GLU A 1 177 ? -9.798 5.421 23.649 1.00 96.50 177 GLU A O 1
ATOM 1514 N N . PRO A 1 178 ? -9.889 5.580 25.891 1.00 96.88 178 PRO A N 1
ATOM 1515 C CA . PRO A 1 178 ? -11.344 5.645 25.923 1.00 96.88 178 PRO A CA 1
ATOM 1516 C C . PRO A 1 178 ? -11.865 6.957 25.315 1.00 96.88 178 PRO A C 1
ATOM 1518 O O . PRO A 1 178 ? -11.141 7.956 25.273 1.00 96.88 178 PRO A O 1
ATOM 1521 N N . PRO A 1 179 ? -13.114 6.983 24.811 1.00 97.25 179 PRO A N 1
ATOM 1522 C CA . PRO A 1 179 ? -13.745 8.232 24.403 1.00 97.25 179 PRO A CA 1
ATOM 1523 C C . PRO A 1 179 ? -14.024 9.127 25.620 1.00 97.25 179 PRO A C 1
ATOM 1525 O O . PRO A 1 179 ? -14.025 8.675 26.767 1.00 97.25 179 PRO A O 1
ATOM 1528 N N . ILE A 1 180 ? -14.300 10.405 25.365 1.00 96.25 180 ILE A N 1
ATOM 1529 C CA . ILE A 1 180 ? -14.720 11.338 26.417 1.00 96.25 180 ILE A CA 1
ATOM 1530 C C . ILE A 1 180 ? -16.055 10.904 27.048 1.00 96.25 180 ILE A C 1
ATOM 1532 O O . ILE A 1 180 ? -16.848 10.189 26.436 1.00 96.25 180 ILE A O 1
ATOM 1536 N N . SER A 1 181 ? -16.323 11.352 28.277 1.00 96.06 181 SER A N 1
ATOM 1537 C CA . SER A 1 181 ? -17.568 11.020 28.985 1.00 96.06 181 SER A CA 1
ATOM 1538 C C . SER A 1 181 ? -18.814 11.401 28.174 1.00 96.06 181 SER A C 1
ATOM 1540 O O . SER A 1 181 ? -18.882 12.489 27.600 1.00 96.06 181 SER A O 1
ATOM 1542 N N . GLY A 1 182 ? -19.797 10.497 28.123 1.00 93.25 182 GLY A N 1
ATOM 1543 C CA . GLY A 1 182 ? -21.028 10.666 27.338 1.00 93.25 182 GLY A CA 1
ATOM 1544 C C . GLY A 1 182 ? -20.892 10.336 25.846 1.00 93.25 182 GLY A C 1
ATOM 1545 O O . GLY A 1 182 ? -21.841 10.546 25.088 1.00 93.25 182 GLY A O 1
ATOM 1546 N N . GLN A 1 183 ? -19.738 9.825 25.415 1.00 97.50 183 GLN A N 1
ATOM 1547 C CA . GLN A 1 183 ? -19.489 9.358 24.055 1.00 97.50 183 GLN A CA 1
ATOM 1548 C C . GLN A 1 183 ? -19.186 7.857 24.034 1.00 97.50 183 GLN A C 1
ATOM 1550 O O . GLN A 1 183 ? -18.658 7.286 24.991 1.00 97.50 183 GLN A O 1
ATOM 1555 N N . PHE A 1 184 ? -19.510 7.226 22.912 1.00 98.62 184 PHE A N 1
ATOM 1556 C CA . PHE A 1 184 ? -19.162 5.846 22.614 1.00 98.62 184 PHE A CA 1
ATOM 1557 C C . PHE A 1 184 ? -18.079 5.795 21.543 1.00 98.62 184 PHE A C 1
ATOM 1559 O O . PHE A 1 184 ? -17.990 6.675 20.685 1.00 98.62 184 PHE A O 1
ATOM 1566 N N . LYS A 1 185 ? -17.261 4.748 21.583 1.00 98.75 185 LYS A N 1
ATOM 1567 C CA . LYS A 1 185 ? -16.191 4.514 20.621 1.00 98.75 185 LYS A CA 1
ATOM 1568 C C . LYS A 1 185 ? -16.419 3.211 19.881 1.00 98.75 185 LYS A C 1
ATOM 1570 O O . LYS A 1 185 ? -16.579 2.168 20.507 1.00 98.75 185 LYS A O 1
ATOM 1575 N N . LEU A 1 186 ? -16.400 3.286 18.559 1.00 98.81 186 LEU A N 1
ATOM 1576 C CA . LEU A 1 186 ? -16.428 2.152 17.655 1.00 98.81 186 LEU A CA 1
ATOM 1577 C C . LEU A 1 186 ? -15.042 1.987 17.024 1.00 98.81 186 LEU A C 1
ATOM 1579 O O . LEU A 1 186 ? -14.617 2.802 16.213 1.00 98.81 186 LEU A O 1
ATOM 1583 N N . ASN A 1 187 ? -14.345 0.920 17.388 1.00 98.81 187 ASN A N 1
ATOM 1584 C CA . ASN A 1 187 ? -13.098 0.503 16.753 1.00 98.81 187 ASN A CA 1
ATOM 1585 C C . ASN A 1 187 ? -13.417 -0.551 15.689 1.00 98.81 187 ASN A C 1
ATOM 1587 O O . ASN A 1 187 ? -14.132 -1.506 15.993 1.00 98.81 187 ASN A O 1
ATOM 1591 N N . VAL A 1 188 ? -12.905 -0.394 14.468 1.00 98.69 188 VAL A N 1
ATOM 1592 C CA . VAL A 1 188 ? -13.158 -1.306 13.338 1.00 98.69 188 VAL A CA 1
ATOM 1593 C C . VAL A 1 188 ? -11.850 -1.666 12.648 1.00 98.69 188 VAL A C 1
ATOM 1595 O O . VAL A 1 188 ? -10.974 -0.814 12.521 1.00 98.69 188 VAL A O 1
ATOM 1598 N N . ASP A 1 189 ? -11.740 -2.910 12.189 1.00 98.69 189 ASP A N 1
ATOM 1599 C CA . ASP A 1 189 ? -10.615 -3.409 11.397 1.00 98.69 189 ASP A CA 1
ATOM 1600 C C . ASP A 1 189 ? -11.093 -4.332 10.265 1.00 98.69 189 ASP A C 1
ATOM 1602 O O . ASP A 1 189 ? -12.100 -5.049 10.387 1.00 98.69 189 ASP A O 1
ATOM 1606 N N . GLY A 1 190 ? -10.352 -4.318 9.159 1.00 98.31 190 GLY A N 1
ATOM 1607 C CA . GLY A 1 190 ? -10.470 -5.253 8.054 1.00 98.31 190 GLY A CA 1
ATOM 1608 C C . GLY A 1 190 ? -9.277 -6.207 7.998 1.00 98.31 190 GLY A C 1
ATOM 1609 O O . GLY A 1 190 ? -8.116 -5.820 8.050 1.00 98.31 190 GLY A O 1
ATOM 1610 N N . SER A 1 191 ? -9.549 -7.489 7.776 1.00 98.12 191 SER A N 1
ATOM 1611 C CA . SER A 1 191 ? -8.526 -8.519 7.625 1.00 98.12 191 SER A CA 1
ATOM 1612 C C . SER A 1 191 ? -8.593 -9.153 6.235 1.00 98.12 191 SER A C 1
ATOM 1614 O O . SER A 1 191 ? -9.670 -9.369 5.671 1.00 98.12 191 SER A O 1
ATOM 1616 N N . ARG A 1 192 ? -7.423 -9.502 5.678 1.00 97.88 192 ARG A N 1
ATOM 1617 C CA . ARG A 1 192 ? -7.309 -10.294 4.443 1.00 97.88 192 ARG A CA 1
ATOM 1618 C C . ARG A 1 192 ? -6.205 -11.347 4.514 1.00 97.88 192 ARG A C 1
ATOM 1620 O O . ARG A 1 192 ? -5.034 -11.027 4.711 1.00 97.88 192 ARG A O 1
ATOM 1627 N N . ARG A 1 193 ? -6.529 -12.607 4.207 1.00 95.00 193 ARG A N 1
ATOM 1628 C CA . ARG A 1 193 ? -5.543 -13.694 4.048 1.00 95.00 193 ARG A CA 1
ATOM 1629 C C . ARG A 1 193 ? -4.909 -13.668 2.657 1.00 95.00 193 ARG A C 1
ATOM 1631 O O . ARG A 1 193 ? -5.526 -14.078 1.675 1.00 95.00 193 ARG A O 1
ATOM 1638 N N . ASN A 1 194 ? -3.636 -13.272 2.580 1.00 86.69 194 ASN A N 1
ATOM 1639 C CA . ASN A 1 194 ? -2.896 -13.123 1.317 1.00 86.69 194 ASN A CA 1
ATOM 1640 C C . ASN A 1 194 ? -2.921 -14.362 0.404 1.00 86.69 194 ASN A C 1
ATOM 1642 O O . ASN A 1 194 ? -3.046 -14.208 -0.807 1.00 86.69 194 ASN A O 1
ATOM 1646 N N . GLY A 1 195 ? -2.823 -15.574 0.963 1.00 86.50 195 GLY A N 1
ATOM 1647 C CA . GLY A 1 195 ? -2.750 -16.805 0.167 1.00 86.50 195 GLY A CA 1
ATOM 1648 C C . GLY A 1 195 ? -4.077 -17.241 -0.462 1.00 86.50 195 GLY A C 1
ATOM 1649 O O . GLY A 1 195 ? -4.083 -17.802 -1.551 1.00 86.50 195 GLY A O 1
ATOM 1650 N N . SER A 1 196 ? -5.205 -16.986 0.205 1.00 90.56 196 SER A N 1
ATOM 1651 C CA . SER A 1 196 ? -6.519 -17.497 -0.214 1.00 90.56 196 SER A CA 1
ATOM 1652 C C . SER A 1 196 ? -7.475 -16.409 -0.705 1.00 90.56 196 SER A C 1
ATOM 1654 O O . SER A 1 196 ? -8.510 -16.723 -1.295 1.00 90.56 196 SER A O 1
ATOM 1656 N N . GLY A 1 197 ? -7.131 -15.140 -0.467 1.00 94.06 197 GLY A N 1
ATOM 1657 C CA . GLY A 1 197 ? -7.955 -13.981 -0.789 1.00 94.06 197 GLY A CA 1
ATOM 1658 C C . GLY A 1 197 ? -9.168 -13.811 0.120 1.00 94.06 197 GLY A C 1
ATOM 1659 O O . GLY A 1 197 ? -9.985 -12.942 -0.171 1.00 94.06 197 GLY A O 1
ATOM 1660 N N . HIS A 1 198 ? -9.297 -14.620 1.181 1.00 97.50 198 HIS A N 1
ATOM 1661 C CA . HIS A 1 198 ? -10.410 -14.485 2.113 1.00 97.50 198 HIS A CA 1
ATOM 1662 C C . HIS A 1 198 ? -10.306 -13.177 2.882 1.00 97.50 198 HIS A C 1
ATOM 1664 O O . HIS A 1 198 ? -9.211 -12.809 3.315 1.00 97.50 198 HIS A O 1
ATOM 1670 N N . ILE A 1 199 ? -11.440 -12.514 3.043 1.00 98.44 199 ILE A N 1
ATOM 1671 C CA . ILE A 1 199 ? -11.583 -11.262 3.762 1.00 98.44 199 ILE A CA 1
ATOM 1672 C C . ILE A 1 199 ? -12.613 -11.404 4.870 1.00 98.44 199 ILE A C 1
ATOM 1674 O O . ILE A 1 199 ? -13.586 -12.150 4.756 1.00 98.44 199 ILE A O 1
ATOM 1678 N N . GLY A 1 200 ? -12.396 -10.646 5.928 1.00 98.56 200 GLY A N 1
ATOM 1679 C CA . GLY A 1 200 ? -13.352 -10.505 7.004 1.00 98.56 200 GLY A CA 1
ATOM 1680 C C . GLY A 1 200 ? -13.126 -9.205 7.747 1.00 98.56 200 GLY A C 1
ATOM 1681 O O . GLY A 1 200 ? -12.098 -8.558 7.574 1.00 98.56 200 GLY A O 1
ATOM 1682 N N . ALA A 1 201 ? -14.107 -8.799 8.530 1.00 98.69 201 ALA A N 1
ATOM 1683 C CA . ALA A 1 201 ? -14.079 -7.546 9.264 1.00 98.69 201 ALA A CA 1
ATOM 1684 C C . ALA A 1 201 ? -14.520 -7.774 10.702 1.00 98.69 201 ALA A C 1
ATOM 1686 O O . ALA A 1 201 ? -15.182 -8.766 11.009 1.00 98.69 201 ALA A O 1
ATOM 1687 N N . GLY A 1 202 ? -14.164 -6.861 11.588 1.00 98.69 202 GLY A N 1
ATOM 1688 C CA . GLY A 1 202 ? -14.565 -6.935 12.980 1.00 98.69 202 GLY A CA 1
ATOM 1689 C C . GLY A 1 202 ? -14.523 -5.575 13.633 1.00 98.69 202 GLY A C 1
ATOM 1690 O O . GLY A 1 202 ? -13.881 -4.647 13.144 1.00 98.69 202 GLY A O 1
ATOM 1691 N N . GLY A 1 203 ? -15.234 -5.454 14.743 1.00 98.62 203 GLY A N 1
ATOM 1692 C CA . GLY A 1 203 ? -15.244 -4.207 15.475 1.00 98.62 203 GLY A CA 1
ATOM 1693 C C . GLY A 1 203 ? -15.890 -4.319 16.837 1.00 98.62 203 GLY A C 1
ATOM 1694 O O . GLY A 1 203 ? -16.652 -5.242 17.124 1.00 98.62 203 GLY A O 1
ATOM 1695 N N . VAL A 1 204 ? -15.552 -3.361 17.686 1.00 98.81 204 VAL A N 1
ATOM 1696 C CA . VAL A 1 204 ? -15.993 -3.297 19.074 1.00 98.81 204 VAL A CA 1
ATOM 1697 C C . VAL A 1 204 ? -16.517 -1.905 19.386 1.00 98.81 204 VAL A C 1
ATOM 1699 O O . VAL A 1 204 ? -15.913 -0.898 19.022 1.00 98.81 204 VAL A O 1
ATOM 1702 N N . LEU A 1 205 ? -17.648 -1.871 20.077 1.00 98.69 205 LEU A N 1
ATOM 1703 C CA . LEU A 1 205 ? -18.337 -0.685 20.545 1.00 98.69 205 LEU A CA 1
ATOM 1704 C C . LEU A 1 205 ? -18.188 -0.604 22.066 1.00 98.69 205 LEU A C 1
ATOM 1706 O O . LEU A 1 205 ? -18.560 -1.537 22.782 1.00 98.69 205 LEU A O 1
ATOM 1710 N N . ARG A 1 206 ? -17.620 0.500 22.555 1.00 98.44 206 ARG A N 1
ATOM 1711 C CA . ARG A 1 206 ? -17.297 0.720 23.973 1.00 98.44 206 ARG A CA 1
ATOM 1712 C C . ARG A 1 206 ? -17.806 2.064 24.475 1.00 98.44 206 ARG A C 1
ATOM 1714 O O . ARG A 1 206 ? -17.921 3.008 23.693 1.00 98.44 206 ARG A O 1
ATOM 1721 N N . ASN A 1 207 ? -18.097 2.161 25.769 1.00 97.94 207 ASN A N 1
ATOM 1722 C CA . ASN A 1 207 ? -18.404 3.439 26.423 1.00 97.94 207 ASN A CA 1
ATOM 1723 C C . ASN A 1 207 ? -17.118 4.167 26.878 1.00 97.94 207 ASN A C 1
ATOM 1725 O O . ASN A 1 207 ? -16.000 3.694 26.664 1.00 97.94 207 ASN A O 1
ATOM 1729 N N . SER A 1 208 ? -17.276 5.314 27.541 1.00 97.50 208 SER A N 1
ATOM 1730 C CA . SER A 1 208 ? -16.171 6.114 28.093 1.00 97.50 208 SER A CA 1
ATOM 1731 C C . SER A 1 208 ? -15.415 5.473 29.260 1.00 97.50 208 SER A C 1
ATOM 1733 O O . SER A 1 208 ? -14.313 5.910 29.572 1.00 97.50 208 SER A O 1
ATOM 1735 N N . SER A 1 209 ? -15.970 4.443 29.901 1.00 96.12 209 SER A N 1
ATOM 1736 C CA . SER A 1 209 ? -15.268 3.638 30.913 1.00 96.12 209 SER A CA 1
ATOM 1737 C C . SER A 1 209 ? -14.427 2.519 30.285 1.00 96.12 209 SER A C 1
ATOM 1739 O O . SER A 1 209 ? -13.679 1.844 30.984 1.00 96.12 209 SER A O 1
ATOM 1741 N N . GLY A 1 210 ? -14.540 2.319 28.967 1.00 96.12 210 GLY A N 1
ATOM 1742 C CA . GLY A 1 210 ? -13.935 1.198 28.252 1.00 96.12 210 GLY A CA 1
ATOM 1743 C C . GLY A 1 210 ? -14.758 -0.087 28.292 1.00 96.12 210 GLY A C 1
ATOM 1744 O O . GLY A 1 210 ? -14.320 -1.093 27.732 1.00 96.12 210 GLY A O 1
ATOM 1745 N N . ASP A 1 211 ? -15.955 -0.056 28.883 1.00 96.12 211 ASP A N 1
ATOM 1746 C CA . ASP A 1 211 ? -16.813 -1.232 28.985 1.00 96.12 211 ASP A CA 1
ATOM 1747 C C . ASP A 1 211 ? -17.299 -1.668 27.605 1.00 96.12 211 ASP A C 1
ATOM 1749 O O . ASP A 1 211 ? -17.617 -0.849 26.735 1.00 96.12 211 ASP A O 1
ATOM 1753 N N . TRP A 1 212 ? -17.398 -2.983 27.433 1.00 98.00 212 TRP A N 1
ATOM 1754 C CA . TRP A 1 212 ? -17.956 -3.601 26.241 1.00 98.00 212 TRP A CA 1
ATOM 1755 C C . TRP A 1 212 ? -19.462 -3.338 26.149 1.00 98.00 212 TRP A C 1
ATOM 1757 O O . TRP A 1 212 ? -20.224 -3.761 27.014 1.00 98.00 212 TRP A O 1
ATOM 1767 N N . ILE A 1 213 ? -19.898 -2.681 25.074 1.00 98.31 213 ILE A N 1
ATOM 1768 C CA . ILE A 1 213 ? -21.323 -2.464 24.780 1.00 98.31 213 ILE A CA 1
ATOM 1769 C C . ILE A 1 213 ? -21.829 -3.507 23.789 1.00 98.31 213 ILE A C 1
ATOM 1771 O O . ILE A 1 213 ? -22.924 -4.048 23.943 1.00 98.31 213 ILE A O 1
ATOM 1775 N N . SER A 1 214 ? -21.042 -3.766 22.746 1.00 98.44 214 SER A N 1
ATOM 1776 C CA . SER A 1 214 ? -21.253 -4.852 21.792 1.00 98.44 214 SER A CA 1
ATOM 1777 C C . SER A 1 214 ? -20.015 -4.994 20.905 1.00 98.44 214 SER A C 1
ATOM 1779 O O . SER A 1 214 ? -19.223 -4.063 20.780 1.00 98.44 214 SER A O 1
ATOM 1781 N N . GLY A 1 215 ? -19.856 -6.126 20.237 1.00 98.50 215 GLY A N 1
ATOM 1782 C CA . GLY A 1 215 ? -18.875 -6.274 19.170 1.00 98.50 215 GLY A CA 1
ATOM 1783 C C . GLY A 1 215 ? -19.414 -7.141 18.053 1.00 98.50 215 GLY A C 1
ATOM 1784 O O . GLY A 1 215 ? -20.514 -7.682 18.143 1.00 98.50 215 GLY A O 1
ATOM 1785 N N . PHE A 1 216 ? -18.643 -7.269 16.987 1.00 98.81 216 PHE A N 1
ATOM 1786 C CA . PHE A 1 216 ? -19.024 -8.081 15.848 1.00 98.81 216 PHE A CA 1
ATOM 1787 C C . PHE A 1 216 ? -17.811 -8.651 15.122 1.00 98.81 216 PHE A C 1
ATOM 1789 O O . PHE A 1 216 ? -16.701 -8.120 15.203 1.00 98.81 216 PHE A O 1
ATOM 1796 N N . ALA A 1 217 ? -18.060 -9.712 14.365 1.00 98.69 217 ALA A N 1
ATOM 1797 C CA . ALA A 1 217 ? -17.154 -10.237 13.358 1.00 98.69 217 ALA A CA 1
ATOM 1798 C C . ALA A 1 217 ? -17.953 -10.637 12.112 1.00 98.69 217 ALA A C 1
ATOM 1800 O O . ALA A 1 217 ? -19.107 -11.060 12.199 1.00 98.69 217 ALA A O 1
ATOM 1801 N N . VAL A 1 218 ? -17.344 -10.471 10.941 1.00 98.44 218 VAL A N 1
ATOM 1802 C CA . VAL A 1 218 ? -17.998 -10.662 9.646 1.00 98.44 218 VAL A CA 1
ATOM 1803 C C . VAL A 1 218 ? -17.085 -11.447 8.733 1.00 98.44 218 VAL A C 1
ATOM 1805 O O . VAL A 1 218 ? -16.003 -10.971 8.394 1.00 98.44 218 VAL A O 1
ATOM 1808 N N . ASN A 1 219 ? -17.519 -12.624 8.299 1.00 98.50 219 ASN A N 1
ATOM 1809 C CA . ASN A 1 219 ? -16.845 -13.330 7.219 1.00 98.50 219 ASN A CA 1
ATOM 1810 C C . ASN A 1 219 ? -17.447 -12.870 5.887 1.00 98.50 219 ASN A C 1
ATOM 1812 O O . ASN A 1 219 ? -18.620 -13.122 5.603 1.00 98.50 219 ASN A O 1
ATOM 1816 N N . LEU A 1 220 ? -16.637 -12.183 5.081 1.00 98.00 220 LEU A N 1
ATOM 1817 C CA . LEU A 1 220 ? -17.048 -11.540 3.829 1.00 98.00 220 LEU A CA 1
ATOM 1818 C C . LEU A 1 220 ? -16.698 -12.384 2.591 1.00 98.00 220 LEU A C 1
ATOM 1820 O O . LEU A 1 220 ? -16.876 -11.943 1.457 1.00 98.00 220 LEU A O 1
ATOM 1824 N N . GLY A 1 221 ? -16.183 -13.601 2.779 1.00 97.56 221 GLY A N 1
ATOM 1825 C CA . GLY A 1 221 ? -15.775 -14.461 1.675 1.00 97.56 221 GLY A CA 1
ATOM 1826 C C . GLY A 1 221 ? -14.448 -14.011 1.092 1.00 97.56 221 GLY A C 1
ATOM 1827 O O . GLY A 1 221 ? -13.458 -13.996 1.812 1.00 97.56 221 GLY A O 1
ATOM 1828 N N . LYS A 1 222 ? -14.384 -13.706 -0.208 1.00 97.19 222 LYS A N 1
ATOM 1829 C CA . LYS A 1 222 ? -13.143 -13.306 -0.895 1.00 97.19 222 LYS A CA 1
ATOM 1830 C C . LYS A 1 222 ? -13.263 -11.912 -1.489 1.00 97.19 222 LYS A C 1
ATOM 1832 O O . LYS A 1 222 ? -14.270 -11.599 -2.110 1.00 97.19 222 LYS A O 1
ATOM 1837 N N . GLY A 1 223 ? -12.196 -11.130 -1.373 1.00 96.06 223 GLY A N 1
ATOM 1838 C CA . GLY A 1 223 ? -12.186 -9.743 -1.828 1.00 96.06 223 GLY A CA 1
ATOM 1839 C C . GLY A 1 223 ? -10.857 -9.044 -1.569 1.00 96.06 223 GLY A C 1
ATOM 1840 O O . GLY A 1 223 ? -9.808 -9.684 -1.429 1.00 96.06 223 GLY A O 1
ATOM 1841 N N . GLN A 1 224 ? -10.895 -7.720 -1.541 1.00 95.94 224 GLN A N 1
ATOM 1842 C CA . GLN A 1 224 ? -9.778 -6.817 -1.294 1.00 95.94 224 GLN A CA 1
ATOM 1843 C C . GLN A 1 224 ? -9.776 -6.323 0.150 1.00 95.94 224 GLN A C 1
ATOM 1845 O O . GLN A 1 224 ? -10.809 -6.242 0.804 1.00 95.94 224 GLN A O 1
ATOM 1850 N N . ILE A 1 225 ? -8.596 -5.946 0.646 1.00 97.12 225 ILE A N 1
ATOM 1851 C CA . ILE A 1 225 ? -8.451 -5.462 2.026 1.00 97.12 225 ILE A CA 1
ATOM 1852 C C . ILE A 1 225 ? -9.321 -4.227 2.281 1.00 97.12 225 ILE A C 1
ATOM 1854 O O . ILE A 1 225 ? -10.023 -4.164 3.277 1.00 97.12 225 ILE A O 1
ATOM 1858 N N . LEU A 1 226 ? -9.366 -3.297 1.326 1.00 97.12 226 LEU A N 1
ATOM 1859 C CA . LEU A 1 226 ? -10.163 -2.079 1.446 1.00 97.12 226 LEU A CA 1
ATOM 1860 C C . LEU A 1 226 ? -11.675 -2.353 1.519 1.00 97.12 226 LEU A C 1
ATOM 1862 O O . LEU A 1 226 ? -12.399 -1.601 2.164 1.00 97.12 226 LEU A O 1
ATOM 1866 N N . GLU A 1 227 ? -12.151 -3.424 0.875 1.00 97.12 227 GLU A N 1
ATOM 1867 C CA . GLU A 1 227 ? -13.547 -3.856 0.995 1.00 97.12 227 GLU A CA 1
ATOM 1868 C C . GLU A 1 227 ? -13.841 -4.310 2.422 1.00 97.12 227 GLU A C 1
ATOM 1870 O O . GLU A 1 227 ? -14.859 -3.916 2.978 1.00 97.12 227 GLU A O 1
ATOM 1875 N N . ALA A 1 228 ? -12.934 -5.083 3.026 1.00 98.25 228 ALA A N 1
ATOM 1876 C CA . ALA A 1 228 ? -13.071 -5.545 4.403 1.00 98.25 228 ALA A CA 1
ATOM 1877 C C . ALA A 1 228 ? -13.173 -4.374 5.392 1.00 98.25 228 ALA A C 1
ATOM 1879 O O . ALA A 1 228 ? -14.087 -4.348 6.209 1.00 98.25 228 ALA A O 1
ATOM 1880 N N . GLU A 1 229 ? -12.298 -3.374 5.256 1.00 98.44 229 GLU A N 1
ATOM 1881 C CA . GLU A 1 229 ? -12.301 -2.163 6.093 1.00 98.44 229 GLU A CA 1
ATOM 1882 C C . GLU A 1 229 ? -13.636 -1.407 6.020 1.00 98.44 229 GLU A C 1
ATOM 1884 O O . GLU A 1 229 ? -14.249 -1.078 7.036 1.00 98.44 229 GLU A O 1
ATOM 1889 N N . LEU A 1 230 ? -14.119 -1.144 4.799 1.00 98.31 230 LEU A N 1
ATOM 1890 C CA . LEU A 1 230 ? -15.343 -0.370 4.585 1.00 98.31 230 LEU A CA 1
ATOM 1891 C C . LEU A 1 230 ? -16.604 -1.154 4.963 1.00 98.31 230 LEU A C 1
ATOM 1893 O O . LEU A 1 230 ? -17.548 -0.567 5.492 1.00 98.31 230 LEU A O 1
ATOM 1897 N N . TRP A 1 231 ? -16.628 -2.471 4.741 1.00 98.50 231 TRP A N 1
ATOM 1898 C CA . TRP A 1 231 ? -17.717 -3.319 5.226 1.00 98.50 231 TRP A CA 1
ATOM 1899 C C . TRP A 1 231 ? -17.732 -3.390 6.750 1.00 98.50 231 TRP A C 1
ATOM 1901 O O . TRP A 1 231 ? -18.806 -3.302 7.343 1.00 98.50 231 TRP A O 1
ATOM 1911 N N . GLY A 1 232 ? -16.563 -3.485 7.388 1.00 98.44 232 GLY A N 1
ATOM 1912 C CA . GLY A 1 232 ? -16.440 -3.368 8.838 1.00 98.44 232 GLY A CA 1
ATOM 1913 C C . GLY A 1 232 ? -17.061 -2.073 9.349 1.00 98.44 232 GLY A C 1
ATOM 1914 O O . GLY A 1 232 ? -17.866 -2.102 10.277 1.00 98.44 232 GLY A O 1
ATOM 1915 N N . LEU A 1 233 ? -16.759 -0.945 8.695 1.00 98.75 233 LEU A N 1
ATOM 1916 C CA . LEU A 1 233 ? -17.317 0.353 9.068 1.00 98.75 233 LEU A CA 1
ATOM 1917 C C . LEU A 1 233 ? -18.840 0.360 8.935 1.00 98.75 233 LEU A C 1
ATOM 1919 O O . LEU A 1 233 ? -19.538 0.755 9.865 1.00 98.75 233 LEU A O 1
ATOM 1923 N N . PHE A 1 234 ? -19.354 -0.108 7.799 1.00 98.69 234 PHE A N 1
ATOM 1924 C CA . PHE A 1 234 ? -20.788 -0.177 7.538 1.00 98.69 234 PHE A CA 1
ATOM 1925 C C . PHE A 1 234 ? -21.533 -0.983 8.611 1.00 98.69 234 PHE A C 1
ATOM 1927 O O . PHE A 1 234 ? -22.534 -0.518 9.161 1.00 98.69 234 PHE A O 1
ATOM 1934 N N . PHE A 1 235 ? -21.040 -2.180 8.935 1.00 98.62 235 PHE A N 1
ATOM 1935 C CA . PHE A 1 235 ? -21.657 -3.030 9.949 1.00 98.62 235 PHE A CA 1
ATOM 1936 C C . PHE A 1 235 ? -21.526 -2.453 11.360 1.00 98.62 235 PHE A C 1
ATOM 1938 O O . PHE A 1 235 ? -22.483 -2.517 12.130 1.00 98.62 235 PHE A O 1
ATOM 1945 N N . GLY A 1 236 ? -20.390 -1.835 11.686 1.00 98.69 236 GLY A N 1
ATOM 1946 C CA . GLY A 1 236 ? -20.204 -1.155 12.964 1.00 98.69 236 GLY A CA 1
ATOM 1947 C C . GLY A 1 236 ? -21.144 0.041 13.146 1.00 98.69 236 GLY A C 1
ATOM 1948 O O . GLY A 1 236 ? -21.720 0.206 14.219 1.00 98.69 236 GLY A O 1
ATOM 1949 N N . LEU A 1 237 ? -21.367 0.838 12.095 1.00 98.75 237 LEU A N 1
ATOM 1950 C CA . LEU A 1 237 ? -22.328 1.948 12.113 1.00 98.75 237 LEU A CA 1
ATOM 1951 C C . LEU A 1 237 ? -23.766 1.450 12.291 1.00 98.75 237 LEU A C 1
ATOM 1953 O O . LEU A 1 237 ? -24.511 2.014 13.090 1.00 98.75 237 LEU A O 1
ATOM 1957 N N . LYS A 1 238 ? -24.148 0.366 11.600 1.00 98.38 238 LYS A N 1
ATOM 1958 C CA . LYS A 1 238 ? -25.447 -0.287 11.827 1.00 98.38 238 LYS A CA 1
ATOM 1959 C C . LYS A 1 238 ? -25.602 -0.753 13.270 1.00 98.38 238 LYS A C 1
ATOM 1961 O O . LYS A 1 238 ? -26.613 -0.452 13.889 1.00 98.38 238 LYS A O 1
ATOM 1966 N N . LEU A 1 239 ? -24.582 -1.411 13.821 1.00 98.44 239 LEU A N 1
ATOM 1967 C CA . LEU A 1 239 ? -24.599 -1.863 15.210 1.00 98.44 239 LEU A CA 1
ATOM 1968 C C . LEU A 1 239 ? -24.762 -0.692 16.191 1.00 98.44 239 LEU A C 1
ATOM 1970 O O . LEU A 1 239 ? -25.504 -0.809 17.160 1.00 98.44 239 LEU A O 1
ATOM 1974 N N . ALA A 1 240 ? -24.102 0.443 15.943 1.00 98.44 240 ALA A N 1
ATOM 1975 C CA . ALA A 1 240 ? -24.259 1.638 16.770 1.00 98.44 240 ALA A CA 1
ATOM 1976 C C . ALA A 1 240 ? -25.686 2.212 16.699 1.00 98.44 240 ALA A C 1
ATOM 1978 O O . ALA A 1 240 ? -26.242 2.586 17.733 1.00 98.44 240 ALA A O 1
ATOM 1979 N N . MET A 1 241 ? -26.297 2.229 15.509 1.00 97.94 241 MET A N 1
ATOM 1980 C CA . MET A 1 241 ? -27.694 2.635 15.336 1.00 97.94 241 MET A CA 1
ATOM 1981 C C . MET A 1 241 ? -28.672 1.692 16.043 1.00 97.94 241 MET A C 1
ATOM 1983 O O . MET A 1 241 ? -29.577 2.166 16.723 1.00 97.94 241 MET A O 1
ATOM 1987 N N . ASP A 1 242 ? -28.465 0.377 15.940 1.00 97.31 242 ASP A N 1
ATOM 1988 C CA . ASP A 1 242 ? -29.293 -0.634 16.614 1.00 97.31 242 ASP A CA 1
ATOM 1989 C C . ASP A 1 242 ? -29.201 -0.531 18.149 1.00 97.31 242 ASP A C 1
ATOM 1991 O O . ASP A 1 242 ? -30.091 -0.981 18.869 1.00 97.31 242 ASP A O 1
ATOM 1995 N N . LYS A 1 243 ? -28.118 0.067 18.663 1.00 97.56 243 LYS A N 1
ATOM 1996 C CA . LYS A 1 243 ? -27.914 0.387 20.084 1.00 97.56 243 LYS A CA 1
ATOM 1997 C C . LYS A 1 243 ? -28.362 1.803 20.460 1.00 97.56 243 LYS A C 1
ATOM 1999 O O . LYS A 1 243 ? -28.088 2.234 21.576 1.00 97.56 243 LYS A O 1
ATOM 2004 N N . GLU A 1 244 ? -29.020 2.516 19.545 1.00 97.50 244 GLU A N 1
ATOM 2005 C CA . GLU A 1 244 ? -29.538 3.878 19.732 1.00 97.50 244 GLU A CA 1
ATOM 2006 C C . GLU A 1 244 ? -28.459 4.892 20.166 1.00 97.50 244 GLU A C 1
ATOM 2008 O O . GLU A 1 244 ? -28.717 5.868 20.877 1.00 97.50 244 GLU A O 1
ATOM 2013 N N . ILE A 1 245 ? -27.214 4.676 19.729 1.00 97.88 245 ILE A N 1
ATOM 2014 C CA . ILE A 1 245 ? -26.092 5.550 20.066 1.00 97.88 245 ILE A CA 1
ATOM 2015 C C . ILE A 1 245 ? -26.094 6.773 19.159 1.00 97.88 245 ILE A C 1
ATOM 2017 O O . ILE A 1 245 ? -25.991 6.668 17.940 1.00 97.88 245 ILE A O 1
ATOM 2021 N N . ASN A 1 246 ? -26.120 7.948 19.787 1.00 96.88 246 ASN A N 1
ATOM 2022 C CA . ASN A 1 246 ? -26.185 9.237 19.098 1.00 96.88 246 ASN A CA 1
ATOM 2023 C C . ASN A 1 246 ? -24.904 10.082 19.216 1.00 96.88 246 ASN A C 1
ATOM 2025 O O . ASN A 1 246 ? -24.805 11.119 18.568 1.00 96.88 246 ASN A O 1
ATOM 2029 N N . ASN A 1 247 ? -23.930 9.661 20.029 1.00 98.06 247 ASN A N 1
ATOM 2030 C CA . ASN A 1 247 ? -22.632 10.325 20.177 1.00 98.06 247 ASN A CA 1
ATOM 2031 C C . ASN A 1 247 ? -21.508 9.296 20.019 1.00 98.06 247 ASN A C 1
ATOM 2033 O O . ASN A 1 247 ? -21.197 8.563 20.961 1.00 98.06 247 ASN A O 1
ATOM 2037 N N . LEU A 1 248 ? -20.944 9.223 18.815 1.00 98.62 248 LEU A N 1
ATOM 2038 C CA . LEU A 1 248 ? -20.053 8.163 18.366 1.00 98.62 248 LEU A CA 1
ATOM 2039 C C . LEU A 1 248 ? -18.740 8.722 17.805 1.00 98.62 248 LEU A C 1
ATOM 2041 O O . LEU A 1 248 ? -18.729 9.568 16.914 1.00 98.62 248 LEU A O 1
ATOM 2045 N N . VAL A 1 249 ? -17.628 8.166 18.271 1.00 98.56 249 VAL A N 1
ATOM 2046 C CA . VAL A 1 249 ? -16.320 8.284 17.624 1.00 98.56 249 VAL A CA 1
ATOM 2047 C C . VAL A 1 249 ? -15.964 6.950 17.003 1.00 98.56 249 VAL A C 1
ATOM 2049 O O . VAL A 1 249 ? -15.998 5.921 17.672 1.00 98.56 249 VAL A O 1
ATOM 2052 N N . VAL A 1 250 ? -15.598 6.967 15.730 1.00 98.75 250 VAL A N 1
ATOM 2053 C CA . VAL A 1 250 ? -15.163 5.788 14.993 1.00 98.75 250 VAL A CA 1
ATOM 2054 C C . VAL A 1 250 ? -13.667 5.869 14.731 1.00 98.75 250 VAL A C 1
ATOM 2056 O O . VAL A 1 250 ? -13.160 6.899 14.288 1.00 98.75 250 VAL A O 1
ATOM 2059 N N . GLU A 1 251 ? -12.961 4.773 14.970 1.00 98.56 251 GLU A N 1
ATOM 2060 C CA . GLU A 1 251 ? -11.527 4.646 14.731 1.00 98.56 251 GLU A CA 1
ATOM 2061 C C . GLU A 1 251 ? -11.246 3.452 13.817 1.00 98.56 251 GLU A C 1
ATOM 2063 O O . GLU A 1 251 ? -11.683 2.332 14.087 1.00 98.56 251 GLU A O 1
ATOM 2068 N N . LEU A 1 252 ? -10.491 3.709 12.747 1.00 98.38 252 LEU A N 1
ATOM 2069 C CA . LEU A 1 252 ? -9.958 2.693 11.840 1.00 98.38 252 LEU A CA 1
ATOM 2070 C C . LEU A 1 252 ? -8.442 2.843 11.747 1.00 98.38 252 LEU A C 1
ATOM 2072 O O . LEU A 1 252 ? -7.923 3.960 11.816 1.00 98.38 252 LEU A O 1
ATOM 2076 N N . ASP A 1 253 ? -7.725 1.751 11.511 1.00 96.56 253 ASP A N 1
ATOM 2077 C CA . ASP A 1 253 ? -6.281 1.791 11.249 1.00 96.56 253 ASP A CA 1
ATOM 2078 C C . ASP A 1 253 ? -5.926 1.841 9.748 1.00 96.56 253 ASP A C 1
ATOM 2080 O O . ASP A 1 253 ? -4.767 2.020 9.360 1.00 96.56 253 ASP A O 1
ATOM 2084 N N . SER A 1 254 ? -6.940 1.769 8.881 1.00 97.12 254 SER A N 1
ATOM 2085 C CA . SER A 1 254 ? -6.807 1.960 7.442 1.00 97.12 254 SER A CA 1
ATOM 2086 C C . SER A 1 254 ? -6.924 3.435 7.057 1.00 97.12 254 SER A C 1
ATOM 2088 O O . SER A 1 254 ? -8.013 3.974 6.839 1.00 97.12 254 SER A O 1
ATOM 2090 N N . ALA A 1 255 ? -5.772 4.095 6.893 1.00 94.31 255 ALA A N 1
ATOM 2091 C CA . ALA A 1 255 ? -5.708 5.483 6.424 1.00 94.31 255 ALA A CA 1
ATOM 2092 C C . ALA A 1 255 ? -6.458 5.695 5.096 1.00 94.31 255 ALA A C 1
ATOM 2094 O O . ALA A 1 255 ? -7.078 6.737 4.896 1.00 94.31 255 ALA A O 1
ATOM 2095 N N . LEU A 1 256 ? -6.438 4.702 4.199 1.00 94.19 256 LEU A N 1
ATOM 2096 C CA . LEU A 1 256 ? -7.142 4.774 2.919 1.00 94.19 256 LEU A CA 1
ATOM 2097 C C . LEU A 1 256 ? -8.666 4.743 3.098 1.00 94.19 256 LEU A C 1
ATOM 2099 O O . LEU A 1 256 ? -9.363 5.510 2.436 1.00 94.19 256 LEU A O 1
ATOM 2103 N N . ALA A 1 257 ? -9.187 3.899 3.995 1.00 96.31 257 ALA A N 1
ATOM 2104 C CA . ALA A 1 257 ? -10.618 3.860 4.293 1.00 96.31 257 ALA A CA 1
ATOM 2105 C C . ALA A 1 257 ? -11.089 5.191 4.899 1.00 96.31 257 ALA A C 1
ATOM 2107 O O . ALA A 1 257 ? -12.073 5.763 4.433 1.00 96.31 257 ALA A O 1
ATOM 2108 N N . VAL A 1 258 ? -10.334 5.736 5.860 1.00 96.00 258 VAL A N 1
ATOM 2109 C CA . VAL A 1 258 ? -10.629 7.043 6.473 1.00 96.00 258 VAL A CA 1
ATOM 2110 C C . VAL A 1 258 ? -10.606 8.163 5.433 1.00 96.00 258 VAL A C 1
ATOM 2112 O O . VAL A 1 258 ? -11.538 8.959 5.378 1.00 96.00 258 VAL A O 1
ATOM 2115 N N . GLN A 1 259 ? -9.600 8.196 4.554 1.00 94.00 259 GLN A N 1
ATOM 2116 C CA . GLN A 1 259 ? -9.524 9.184 3.473 1.00 94.00 259 GLN A CA 1
ATOM 2117 C C . GLN A 1 259 ? -10.717 9.100 2.516 1.00 94.00 259 GLN A C 1
ATOM 2119 O O . GLN A 1 259 ? -11.229 10.135 2.099 1.00 94.00 259 GLN A O 1
ATOM 2124 N N . LEU A 1 260 ? -11.171 7.894 2.164 1.00 93.12 260 LEU A N 1
ATOM 2125 C CA . LEU A 1 260 ? -12.344 7.721 1.304 1.00 93.12 260 LEU A CA 1
ATOM 2126 C C . LEU A 1 260 ? -13.628 8.210 1.971 1.00 93.12 260 LEU A C 1
ATOM 2128 O O . LEU A 1 260 ? -14.451 8.825 1.302 1.00 93.12 260 LEU A O 1
ATOM 2132 N N . ILE A 1 261 ? -13.778 7.971 3.274 1.00 93.38 261 ILE A N 1
ATOM 2133 C CA . ILE A 1 261 ? -14.932 8.441 4.043 1.00 93.38 261 ILE A CA 1
ATOM 2134 C C . ILE A 1 261 ? -14.890 9.956 4.228 1.00 93.38 261 ILE A C 1
ATOM 2136 O O . ILE A 1 261 ? -15.918 10.600 4.106 1.00 93.38 261 ILE A O 1
ATOM 2140 N N . GLN A 1 262 ? -13.728 10.557 4.470 1.00 91.19 262 GLN A N 1
ATOM 2141 C CA . GLN A 1 262 ? -13.622 12.005 4.679 1.00 91.19 262 GLN A CA 1
ATOM 2142 C C . GLN A 1 262 ? -13.658 12.816 3.373 1.00 91.19 262 GLN A C 1
ATOM 2144 O O . GLN A 1 262 ? -13.901 14.024 3.394 1.00 91.19 262 GLN A O 1
ATOM 2149 N N . LYS A 1 263 ? -13.417 12.182 2.221 1.00 85.56 263 LYS A N 1
ATOM 2150 C CA . LYS A 1 263 ? -13.415 12.856 0.922 1.00 85.56 263 LYS A CA 1
ATOM 2151 C C . LYS A 1 263 ? -14.841 13.154 0.450 1.00 85.56 263 LYS A C 1
ATOM 2153 O O . LYS A 1 263 ? -15.596 12.248 0.113 1.00 85.56 263 LYS A O 1
ATOM 2158 N N . GLN A 1 264 ? -15.172 14.438 0.324 1.00 70.81 264 GLN A N 1
ATOM 2159 C CA . GLN A 1 264 ? -16.412 14.873 -0.325 1.00 70.81 264 GLN A CA 1
ATOM 2160 C C . GLN A 1 264 ? -16.381 14.582 -1.835 1.00 70.81 264 GLN A C 1
ATOM 2162 O O . GLN A 1 264 ? -15.365 14.809 -2.497 1.00 70.81 264 GLN A O 1
ATOM 2167 N N . GLY A 1 265 ? -17.504 14.106 -2.384 1.00 67.00 265 GLY A N 1
ATOM 2168 C CA . GLY A 1 265 ? -17.678 13.921 -3.830 1.00 67.00 265 GLY A CA 1
ATOM 2169 C C . GLY A 1 265 ? -16.834 12.786 -4.414 1.00 67.00 265 GLY A C 1
ATOM 2170 O O . GLY A 1 265 ? -16.102 12.987 -5.387 1.00 67.00 265 GLY A O 1
ATOM 2171 N N . LEU A 1 266 ? -16.892 11.593 -3.809 1.00 78.56 266 LEU A N 1
ATOM 2172 C CA . LEU A 1 266 ? -16.287 10.408 -4.412 1.00 78.56 266 LEU A CA 1
ATOM 2173 C C . LEU A 1 266 ? -16.939 10.148 -5.778 1.00 78.56 266 LEU A C 1
ATOM 2175 O O . LEU A 1 266 ? -18.157 10.179 -5.902 1.00 78.56 266 LEU A O 1
ATOM 2179 N N . SER A 1 267 ? -16.123 9.924 -6.808 1.00 78.56 267 SER A N 1
ATOM 2180 C CA . SER A 1 267 ? -16.637 9.701 -8.159 1.00 78.56 267 SER A CA 1
ATOM 2181 C C . SER A 1 267 ? -17.451 8.409 -8.233 1.00 78.56 267 SER A C 1
ATOM 2183 O O . SER A 1 267 ? -16.983 7.368 -7.767 1.00 78.56 267 SER A O 1
ATOM 2185 N N . ASP A 1 268 ? -18.600 8.464 -8.910 1.00 77.25 268 ASP A N 1
ATOM 2186 C CA . ASP A 1 268 ? -19.500 7.320 -9.119 1.00 77.25 268 ASP A CA 1
ATOM 2187 C C . ASP A 1 268 ? -18.842 6.142 -9.857 1.00 77.25 268 ASP A C 1
ATOM 2189 O O . ASP A 1 268 ? -19.335 5.019 -9.805 1.00 77.25 268 ASP A O 1
ATOM 2193 N N . VAL A 1 269 ? -17.696 6.361 -10.515 1.00 83.19 269 VAL A N 1
ATOM 2194 C CA . VAL A 1 269 ? -16.929 5.281 -11.158 1.00 83.19 269 VAL A CA 1
ATOM 2195 C C . VAL A 1 269 ? -16.085 4.459 -10.178 1.00 83.19 269 VAL A C 1
ATOM 2197 O O . VAL A 1 269 ? -15.500 3.449 -10.573 1.00 83.19 269 VAL A O 1
ATOM 2200 N N . HIS A 1 270 ? -15.958 4.877 -8.913 1.00 87.38 270 HIS A N 1
ATOM 2201 C CA . HIS A 1 270 ? -15.182 4.126 -7.931 1.00 87.38 270 HIS A CA 1
ATOM 2202 C C . HIS A 1 270 ? -15.917 2.823 -7.558 1.00 87.38 270 HIS A C 1
ATOM 2204 O O . HIS A 1 270 ? -17.077 2.889 -7.153 1.00 87.38 270 HIS A O 1
ATOM 2210 N N . PRO A 1 271 ? -15.261 1.642 -7.580 1.00 90.81 271 PRO A N 1
ATOM 2211 C CA . PRO A 1 271 ? -15.932 0.357 -7.332 1.00 90.81 271 PRO A CA 1
ATOM 2212 C C . PRO A 1 271 ? -16.660 0.259 -5.984 1.00 90.81 271 PRO A C 1
ATOM 2214 O O . PRO A 1 271 ? -17.617 -0.493 -5.846 1.00 90.81 271 PRO A O 1
ATOM 2217 N N . LEU A 1 272 ? -16.206 1.028 -4.989 1.00 93.25 272 LEU A N 1
ATOM 2218 C CA . LEU A 1 272 ? -16.765 1.061 -3.631 1.00 93.25 272 LEU A CA 1
ATOM 2219 C C . LEU A 1 272 ? -17.629 2.301 -3.351 1.00 93.25 272 LEU A C 1
ATOM 2221 O O . LEU A 1 272 ? -17.940 2.562 -2.192 1.00 93.25 272 LEU A O 1
ATOM 2225 N N . ALA A 1 273 ? -18.003 3.079 -4.377 1.00 92.56 273 ALA A N 1
ATOM 2226 C CA . ALA A 1 273 ? -18.764 4.320 -4.203 1.00 92.56 273 ALA A CA 1
ATOM 2227 C C . ALA A 1 273 ? -20.084 4.103 -3.447 1.00 92.56 273 ALA A C 1
ATOM 2229 O O . ALA A 1 273 ? -20.362 4.820 -2.490 1.00 92.56 273 ALA A O 1
ATOM 2230 N N . ALA A 1 274 ? -20.841 3.060 -3.801 1.00 93.50 274 ALA A N 1
ATOM 2231 C CA . ALA A 1 274 ? -22.107 2.734 -3.142 1.00 93.50 274 ALA A CA 1
ATOM 2232 C C . ALA A 1 274 ? -21.938 2.370 -1.654 1.00 93.50 274 ALA A C 1
ATOM 2234 O O . ALA A 1 274 ? -22.744 2.774 -0.815 1.00 93.50 274 ALA A O 1
ATOM 2235 N N . LEU A 1 275 ? -20.877 1.633 -1.310 1.00 96.00 275 LEU A N 1
ATOM 2236 C CA . LEU A 1 275 ? -20.588 1.264 0.078 1.00 96.00 275 LEU A CA 1
ATOM 2237 C C . LEU A 1 275 ? -20.186 2.493 0.901 1.00 96.00 275 LEU A C 1
ATOM 2239 O O . LEU A 1 275 ? -20.696 2.691 1.999 1.00 96.00 275 LEU A O 1
ATOM 2243 N N . VAL A 1 276 ? -19.332 3.356 0.343 1.00 95.75 276 VAL A N 1
ATOM 2244 C CA . VAL A 1 276 ? -18.957 4.632 0.970 1.00 95.75 276 VAL A CA 1
ATOM 2245 C C . VAL A 1 276 ? -20.188 5.515 1.181 1.00 95.75 276 VAL A C 1
ATOM 2247 O O . VAL A 1 276 ? -20.378 6.016 2.287 1.00 95.75 276 VAL A O 1
ATOM 2250 N N . ALA A 1 277 ? -21.056 5.654 0.174 1.00 94.31 277 ALA A N 1
ATOM 2251 C CA . ALA A 1 277 ? -22.306 6.407 0.287 1.00 94.31 277 ALA A CA 1
ATOM 2252 C C . ALA A 1 277 ? -23.217 5.843 1.390 1.00 94.31 277 ALA A C 1
ATOM 2254 O O . ALA A 1 277 ? -23.755 6.597 2.195 1.00 94.31 277 ALA A O 1
ATOM 2255 N N . SER A 1 278 ? -23.307 4.515 1.500 1.00 96.06 278 SER A N 1
ATOM 2256 C CA . SER A 1 278 ? -24.078 3.858 2.560 1.00 96.06 278 SER A CA 1
ATOM 2257 C C . SER A 1 278 ? -23.521 4.163 3.958 1.00 96.06 278 SER A C 1
ATOM 2259 O O . SER A 1 278 ? -24.287 4.429 4.883 1.00 96.06 278 SER A O 1
ATOM 2261 N N . CYS A 1 279 ? -22.194 4.169 4.130 1.00 97.06 279 CYS A N 1
ATOM 2262 C CA . CYS A 1 279 ? -21.569 4.594 5.387 1.00 97.06 279 CYS A CA 1
ATOM 2263 C C . CYS A 1 279 ? -21.882 6.062 5.700 1.00 97.06 279 CYS A C 1
ATOM 2265 O O . CYS A 1 279 ? -22.238 6.376 6.833 1.00 97.06 279 CYS A O 1
ATOM 2267 N N . TRP A 1 280 ? -21.810 6.947 4.701 1.00 95.44 280 TRP A N 1
ATOM 2268 C CA . TRP A 1 280 ? -22.171 8.359 4.847 1.00 95.44 280 TRP A CA 1
ATOM 2269 C C . TRP A 1 280 ? -23.609 8.533 5.338 1.00 95.44 280 TRP A C 1
ATOM 2271 O O . TRP A 1 280 ? -23.836 9.260 6.303 1.00 95.44 280 TRP A O 1
ATOM 2281 N N . GLU A 1 281 ? -24.569 7.841 4.726 1.00 95.44 281 GLU A N 1
ATOM 2282 C CA . GLU A 1 281 ? -25.975 7.902 5.136 1.00 95.44 281 GLU A CA 1
ATOM 2283 C C . GLU A 1 281 ? -26.184 7.460 6.587 1.00 95.44 281 GLU A C 1
ATOM 2285 O O . GLU A 1 281 ? -26.938 8.101 7.318 1.00 95.44 281 GLU A O 1
ATOM 2290 N N . LEU A 1 282 ? -25.519 6.385 7.023 1.00 97.31 282 LEU A N 1
ATOM 2291 C CA . LEU A 1 282 ? -25.601 5.918 8.410 1.00 97.31 282 LEU A CA 1
ATOM 2292 C C . LEU A 1 282 ? -24.972 6.926 9.376 1.00 97.31 282 LEU A C 1
ATOM 2294 O O . LEU A 1 282 ? -25.571 7.242 10.400 1.00 97.31 282 LEU A O 1
ATOM 2298 N N . MET A 1 283 ? -23.813 7.488 9.027 1.00 96.44 283 MET A N 1
ATOM 2299 C CA . MET A 1 283 ? -23.164 8.524 9.834 1.00 96.44 283 MET A CA 1
ATOM 2300 C C . MET A 1 283 ? -24.050 9.765 10.003 1.00 96.44 283 MET A C 1
ATOM 2302 O O . MET A 1 283 ? -24.073 10.334 11.086 1.00 96.44 283 MET A O 1
ATOM 2306 N N . HIS A 1 284 ? -24.813 10.160 8.977 1.00 95.00 284 HIS A N 1
ATOM 2307 C CA . HIS A 1 284 ? -25.728 11.311 9.049 1.00 95.00 284 HIS A CA 1
ATOM 2308 C C . HIS A 1 284 ? -26.971 11.055 9.906 1.00 95.00 284 HIS A C 1
ATOM 2310 O O . HIS A 1 284 ? -27.626 12.005 10.331 1.00 95.00 284 HIS A O 1
ATOM 2316 N N . LYS A 1 285 ? -27.312 9.788 10.161 1.00 97.06 285 LYS A N 1
ATOM 2317 C CA . LYS A 1 285 ? -28.414 9.410 11.057 1.00 97.06 285 LYS A CA 1
ATOM 2318 C C . LYS A 1 285 ? -28.000 9.399 12.530 1.00 97.06 285 LYS A C 1
ATOM 2320 O O . LYS A 1 285 ? -28.873 9.363 13.388 1.00 97.06 285 LYS A O 1
ATOM 2325 N N . ILE A 1 286 ? -26.700 9.432 12.820 1.00 97.38 286 ILE A N 1
ATOM 2326 C CA . ILE A 1 286 ? -26.147 9.505 14.174 1.00 97.38 286 ILE A CA 1
ATOM 2327 C C . ILE A 1 286 ? -25.861 10.980 14.483 1.00 97.38 286 ILE A C 1
ATOM 2329 O O . ILE A 1 286 ? -25.044 11.598 13.805 1.00 97.38 286 ILE A O 1
ATOM 2333 N N . ASN A 1 287 ? -26.510 11.549 15.509 1.00 95.75 287 ASN A N 1
ATOM 2334 C CA . ASN A 1 287 ? -26.483 13.001 15.776 1.00 95.75 287 ASN A CA 1
ATOM 2335 C C . ASN A 1 287 ? -25.073 13.614 15.822 1.00 95.75 287 ASN A C 1
ATOM 2337 O O . ASN A 1 287 ? -24.854 14.713 15.316 1.00 95.75 287 ASN A O 1
ATOM 2341 N N . CYS A 1 288 ? -24.126 12.926 16.456 1.00 96.56 288 CYS A N 1
ATOM 2342 C CA . CYS A 1 288 ? -22.724 13.310 16.510 1.00 96.56 288 CYS A CA 1
ATOM 2343 C C . CYS A 1 288 ? -21.876 12.088 16.155 1.00 96.56 288 CYS A C 1
ATOM 2345 O O . CYS A 1 288 ? -21.752 11.167 16.961 1.00 96.56 288 CYS A O 1
ATOM 2347 N N . CYS A 1 289 ? -21.315 12.071 14.945 1.00 97.75 289 CYS A N 1
ATOM 2348 C CA . CYS A 1 289 ? -20.467 10.988 14.460 1.00 97.75 289 CYS A CA 1
ATOM 2349 C C . CYS A 1 289 ? -19.197 11.548 13.820 1.00 97.75 289 CYS A C 1
ATOM 2351 O O . CYS A 1 289 ? -19.264 12.322 12.864 1.00 97.75 289 CYS A O 1
ATOM 2353 N N . SER A 1 290 ? -18.033 11.122 14.301 1.00 96.81 290 SER A N 1
ATOM 2354 C CA . SER A 1 290 ? -16.737 11.470 13.712 1.00 96.81 290 SER A CA 1
ATOM 2355 C C . SER A 1 290 ? -15.885 10.230 13.469 1.00 96.81 290 SER A C 1
ATOM 2357 O O . SER A 1 290 ? -16.017 9.225 14.160 1.00 96.81 290 SER A O 1
ATOM 2359 N N . VAL A 1 291 ? -15.036 10.284 12.440 1.00 97.38 291 VAL A N 1
ATOM 2360 C CA . VAL A 1 291 ? -14.203 9.158 11.996 1.00 97.38 291 VAL A CA 1
ATOM 2361 C C . VAL A 1 291 ? -12.748 9.597 11.976 1.00 97.38 291 VAL A C 1
ATOM 2363 O O . VAL A 1 291 ? -12.416 10.598 11.333 1.00 97.38 291 VAL A O 1
ATOM 2366 N N . TYR A 1 292 ? -11.883 8.826 12.630 1.00 97.12 292 TYR A N 1
ATOM 2367 C CA . TYR A 1 292 ? -10.454 9.093 12.728 1.00 97.12 292 TYR A CA 1
ATOM 2368 C C . TYR A 1 292 ? -9.622 7.894 12.300 1.00 97.12 292 TYR A C 1
ATOM 2370 O O . TYR A 1 292 ? -10.007 6.735 12.456 1.00 97.12 292 TYR A O 1
ATOM 2378 N N . HIS A 1 293 ? -8.438 8.205 11.784 1.00 97.06 293 HIS A N 1
ATOM 2379 C CA . HIS A 1 293 ? -7.388 7.222 11.597 1.00 97.06 293 HIS A CA 1
ATOM 2380 C C . HIS A 1 293 ? -6.576 7.084 12.885 1.00 97.06 293 HIS A C 1
ATOM 2382 O O . HIS A 1 293 ? -6.153 8.088 13.462 1.00 97.06 293 HIS A O 1
ATOM 2388 N N . VAL A 1 294 ? -6.302 5.848 13.288 1.00 96.25 294 VAL A N 1
ATOM 2389 C CA . VAL A 1 294 ? -5.404 5.515 14.396 1.00 96.25 294 VAL A CA 1
ATOM 2390 C C . VAL A 1 294 ? -4.319 4.551 13.938 1.00 96.25 294 VAL A C 1
ATOM 2392 O O . VAL A 1 294 ? -4.420 3.901 12.908 1.00 96.25 294 VAL A O 1
ATOM 2395 N N . TYR A 1 295 ? -3.245 4.434 14.707 1.00 95.50 295 TYR A N 1
ATOM 2396 C CA . TYR A 1 295 ? -2.279 3.369 14.469 1.00 95.50 295 TYR A CA 1
ATOM 2397 C C . TYR A 1 295 ? -2.841 2.015 14.923 1.00 95.50 295 TYR A C 1
ATOM 2399 O O . TYR A 1 295 ? -3.545 1.945 15.929 1.00 95.50 295 TYR A O 1
ATOM 2407 N N . ARG A 1 296 ? -2.476 0.933 14.223 1.00 94.62 296 ARG A N 1
ATOM 2408 C CA . ARG A 1 296 ? -2.917 -0.448 14.510 1.00 94.62 296 ARG A CA 1
ATOM 2409 C C . ARG A 1 296 ? -2.686 -0.882 15.960 1.00 94.62 296 ARG A C 1
ATOM 2411 O O . ARG A 1 296 ? -3.473 -1.632 16.523 1.00 94.62 296 ARG A O 1
ATOM 2418 N N . GLU A 1 297 ? -1.635 -0.364 16.590 1.00 95.31 297 GLU A N 1
ATOM 2419 C CA . GLU A 1 297 ? -1.297 -0.564 18.002 1.00 95.31 297 GLU A CA 1
ATOM 2420 C C . GLU A 1 297 ? -2.395 -0.089 18.960 1.00 95.31 297 GLU A C 1
ATOM 2422 O O . GLU A 1 297 ? -2.472 -0.593 20.074 1.00 95.31 297 GLU A O 1
ATOM 2427 N N . LYS A 1 298 ? -3.245 0.852 18.532 1.00 96.62 298 LYS A N 1
ATOM 2428 C CA . LYS A 1 298 ? -4.420 1.310 19.278 1.00 96.62 298 LYS A CA 1
ATOM 2429 C C . LYS A 1 298 ? -5.696 0.526 18.937 1.00 96.62 298 LYS A C 1
ATOM 2431 O O . LYS A 1 298 ? -6.710 0.754 19.574 1.00 96.62 298 LYS A O 1
ATOM 2436 N N . ASN A 1 299 ? -5.688 -0.363 17.940 1.00 97.69 299 ASN A N 1
ATOM 2437 C CA . ASN A 1 299 ? -6.905 -0.962 17.364 1.00 97.69 299 ASN A CA 1
ATOM 2438 C C . ASN A 1 299 ? -6.989 -2.491 17.542 1.00 97.69 299 ASN A C 1
ATOM 2440 O O . ASN A 1 299 ? -7.576 -3.210 16.736 1.00 97.69 299 ASN A O 1
ATOM 2444 N N . CYS A 1 300 ? -6.358 -3.018 18.589 1.00 96.62 300 CYS A N 1
ATOM 2445 C CA . CYS A 1 300 ? -6.010 -4.437 18.679 1.00 96.62 300 CYS A CA 1
ATOM 2446 C C . CYS A 1 300 ? -7.212 -5.366 18.878 1.00 96.62 300 CYS A C 1
ATOM 2448 O O . CYS A 1 300 ? -7.250 -6.455 18.309 1.00 96.62 300 CYS A O 1
ATOM 2450 N N . VAL A 1 301 ? -8.215 -4.933 19.646 1.00 98.06 301 VAL A N 1
ATOM 2451 C CA . VAL A 1 301 ? -9.449 -5.708 19.841 1.00 98.06 301 VAL A CA 1
ATOM 2452 C C . VAL A 1 301 ? -10.209 -5.877 18.520 1.00 98.06 301 VAL A C 1
ATOM 2454 O O . VAL A 1 301 ? -10.667 -6.980 18.219 1.00 98.06 301 VAL A O 1
ATOM 2457 N N . ALA A 1 302 ? -10.304 -4.817 17.709 1.00 98.44 302 ALA A N 1
ATOM 2458 C CA . ALA A 1 302 ? -10.950 -4.881 16.399 1.00 98.44 302 ALA A CA 1
ATOM 2459 C C . ALA A 1 302 ? -10.184 -5.802 15.435 1.00 98.44 302 ALA A C 1
ATOM 2461 O O . ALA A 1 302 ? -10.807 -6.651 14.802 1.00 98.44 302 ALA A O 1
ATOM 2462 N N . ASP A 1 303 ? -8.849 -5.724 15.414 1.00 98.12 303 ASP A N 1
ATOM 2463 C CA . ASP A 1 303 ? -7.981 -6.611 14.619 1.00 98.12 303 ASP A CA 1
ATOM 2464 C C . ASP A 1 303 ? -8.148 -8.095 14.989 1.00 98.12 303 ASP A C 1
ATOM 2466 O O . ASP A 1 303 ? -8.268 -8.965 14.117 1.00 98.12 303 ASP A O 1
ATOM 2470 N N . CYS A 1 304 ? -8.263 -8.394 16.286 1.00 98.00 304 CYS A N 1
ATOM 2471 C CA . CYS A 1 304 ? -8.555 -9.741 16.766 1.00 98.00 304 CYS A CA 1
ATOM 2472 C C . CYS A 1 304 ? -9.938 -10.231 16.311 1.00 98.00 304 CYS A C 1
ATOM 2474 O O . CYS A 1 304 ? -10.048 -11.368 15.855 1.00 98.00 304 CYS A O 1
ATOM 2476 N N . LEU A 1 305 ? -10.979 -9.393 16.380 1.00 98.62 305 LEU A N 1
ATOM 2477 C CA . LEU A 1 305 ? -12.323 -9.735 15.890 1.00 98.62 305 LEU A CA 1
ATOM 2478 C C . LEU A 1 305 ? -12.340 -9.956 14.371 1.00 98.62 305 LEU A C 1
ATOM 2480 O O . LEU A 1 305 ? -12.884 -10.956 1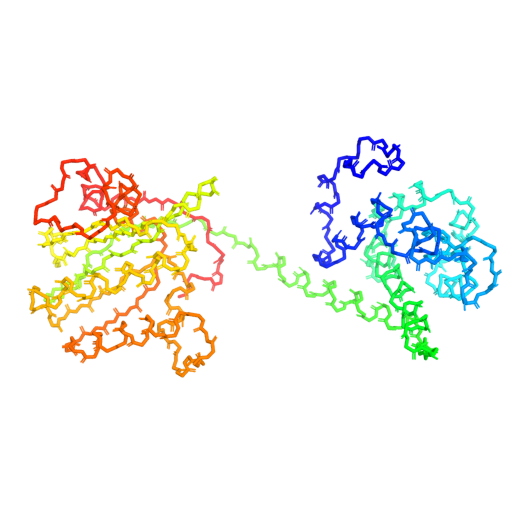3.894 1.00 98.62 305 LEU A O 1
ATOM 2484 N N . ALA A 1 306 ? -11.691 -9.069 13.615 1.00 98.31 306 ALA A N 1
ATOM 2485 C CA . ALA A 1 306 ? -11.596 -9.154 12.163 1.00 98.31 306 ALA A CA 1
ATOM 2486 C C . ALA A 1 306 ? -10.843 -10.409 11.725 1.00 98.31 306 ALA A C 1
ATOM 2488 O O . ALA A 1 306 ? -11.277 -11.118 10.818 1.00 98.31 306 ALA A O 1
ATOM 2489 N N . THR A 1 307 ? -9.752 -10.744 12.407 1.00 97.44 307 THR A N 1
ATOM 2490 C CA . THR A 1 307 ? -8.984 -11.963 12.142 1.00 97.44 307 THR A CA 1
ATOM 2491 C C . THR A 1 307 ? -9.722 -13.220 12.591 1.00 97.44 307 THR A C 1
ATOM 2493 O O . THR A 1 307 ? -9.628 -14.255 11.930 1.00 97.44 307 THR A O 1
ATOM 2496 N N . TRP A 1 308 ? -10.483 -13.167 13.685 1.00 97.25 308 TRP A N 1
ATOM 2497 C CA . TRP A 1 308 ? -11.254 -14.324 14.130 1.00 97.25 308 TRP A CA 1
ATOM 2498 C C . TRP A 1 308 ? -12.319 -14.709 13.115 1.00 97.25 308 TRP A C 1
ATOM 2500 O O . TRP A 1 308 ? -12.553 -15.901 12.939 1.00 97.25 308 TRP A O 1
ATOM 2510 N N . SER A 1 309 ? -12.910 -13.733 12.415 1.00 97.81 309 SER A N 1
ATOM 2511 C CA . SER A 1 309 ? -14.021 -13.930 11.470 1.00 97.81 309 SER A CA 1
ATOM 2512 C C . SER A 1 309 ? -13.840 -15.094 10.483 1.00 97.81 309 SER A C 1
ATOM 2514 O O . SER A 1 309 ? -14.820 -15.709 10.082 1.00 97.81 309 SER A O 1
ATOM 2516 N N . TYR A 1 310 ? -12.604 -15.477 10.145 1.00 96.88 310 TYR A N 1
ATOM 2517 C CA . TYR A 1 310 ? -12.308 -16.639 9.299 1.00 96.88 310 TYR A CA 1
ATOM 2518 C C . TYR A 1 310 ? -12.735 -17.994 9.876 1.00 96.88 310 TYR A C 1
ATOM 2520 O O . TYR A 1 310 ? -12.729 -18.980 9.142 1.00 96.88 310 TYR A O 1
ATOM 2528 N N . ASN A 1 311 ? -13.030 -18.066 11.174 1.00 96.56 311 ASN A N 1
ATOM 2529 C CA . ASN A 1 311 ? -13.552 -19.262 11.830 1.00 96.56 311 ASN A CA 1
ATOM 2530 C C . ASN A 1 311 ? -15.094 -19.281 11.867 1.00 96.56 311 ASN A C 1
ATOM 2532 O O . ASN A 1 311 ? -15.667 -20.222 12.409 1.00 96.56 311 ASN A O 1
ATOM 2536 N N . LEU A 1 312 ? -15.761 -18.248 11.334 1.00 96.56 312 LEU A N 1
ATOM 2537 C CA . LEU A 1 312 ? -17.217 -18.184 11.167 1.00 96.56 312 LEU A CA 1
ATOM 2538 C C . LEU A 1 312 ? -17.603 -18.668 9.769 1.00 96.56 312 LEU A C 1
ATOM 2540 O O . LEU A 1 312 ? -16.814 -18.545 8.825 1.00 96.56 312 LEU A O 1
ATOM 2544 N N . ASP A 1 313 ? -18.846 -19.118 9.612 1.00 97.94 313 ASP A N 1
ATOM 2545 C CA . ASP A 1 313 ? -19.447 -19.208 8.282 1.00 97.94 313 ASP A CA 1
ATOM 2546 C C . ASP A 1 313 ? -19.622 -17.804 7.679 1.00 97.94 313 ASP A C 1
ATOM 2548 O O . ASP A 1 313 ? -19.469 -16.784 8.353 1.00 97.94 313 ASP A O 1
ATOM 2552 N N . LEU A 1 314 ? -19.909 -17.737 6.378 1.00 97.69 314 LEU A N 1
ATOM 2553 C CA . LEU A 1 314 ? -20.181 -16.473 5.691 1.00 97.69 314 LEU A CA 1
ATOM 2554 C C . LEU A 1 314 ? -21.332 -15.725 6.372 1.00 97.69 314 LEU A C 1
ATOM 2556 O O . LEU A 1 314 ? -22.432 -16.263 6.486 1.00 97.69 314 LEU A O 1
ATOM 2560 N N . GLY A 1 315 ? -21.102 -14.468 6.757 1.00 96.56 315 GLY A N 1
ATOM 2561 C CA . GLY A 1 315 ? -22.138 -13.645 7.374 1.00 96.56 315 GLY A CA 1
ATOM 2562 C C . GLY A 1 315 ? -21.649 -12.727 8.485 1.00 96.56 315 GLY A C 1
ATOM 2563 O O . GLY A 1 315 ? -20.452 -12.600 8.742 1.00 96.56 315 GLY A O 1
ATOM 2564 N N . PHE A 1 316 ? -22.620 -12.067 9.117 1.00 97.69 316 PHE A N 1
ATOM 2565 C CA . PHE A 1 316 ? -22.451 -11.072 10.172 1.00 97.69 316 PHE A CA 1
ATOM 2566 C C . PHE A 1 316 ? -22.850 -11.652 11.531 1.00 97.69 316 PHE A C 1
ATOM 2568 O O . PHE A 1 316 ? -23.967 -12.144 11.684 1.00 97.69 316 PHE A O 1
ATOM 2575 N N . TYR A 1 317 ? -21.953 -11.567 12.512 1.00 98.38 317 TYR A N 1
ATOM 2576 C CA . TYR A 1 317 ? -22.136 -12.142 13.842 1.00 98.38 317 TYR A CA 1
ATOM 2577 C C . TYR A 1 317 ? -21.946 -11.065 14.902 1.00 98.38 317 TYR A C 1
ATOM 2579 O O . TYR A 1 317 ? -20.898 -10.422 14.948 1.00 98.38 317 TYR A O 1
ATOM 2587 N N . ILE A 1 318 ? -22.953 -10.891 15.758 1.00 98.31 318 ILE A N 1
ATOM 2588 C CA . ILE A 1 318 ? -22.933 -9.941 16.872 1.00 98.31 318 ILE A CA 1
ATOM 2589 C C . ILE A 1 318 ? -22.561 -10.677 18.158 1.00 98.31 318 ILE A C 1
ATOM 2591 O O . ILE A 1 318 ? -23.099 -11.739 18.468 1.00 98.31 318 ILE A O 1
ATOM 2595 N N . PHE A 1 319 ? -21.692 -10.055 18.940 1.00 98.00 319 PHE A N 1
ATOM 2596 C CA . PHE A 1 319 ? -21.324 -10.458 20.285 1.00 98.00 319 PHE A CA 1
ATOM 2597 C C . PHE A 1 319 ? -21.902 -9.441 21.274 1.00 98.00 319 PHE A C 1
ATOM 2599 O O . PHE A 1 319 ? -21.496 -8.273 21.310 1.00 98.00 319 PHE A O 1
ATOM 2606 N N . VAL A 1 320 ? -22.893 -9.876 22.052 1.00 96.88 320 VAL A N 1
ATOM 2607 C CA . VAL A 1 320 ? -23.483 -9.051 23.118 1.00 96.88 320 VAL A CA 1
ATOM 2608 C C . VAL A 1 320 ? -22.464 -8.870 24.240 1.00 96.88 320 VAL A C 1
ATOM 2610 O O . VAL A 1 320 ? -22.185 -7.739 24.619 1.00 96.88 320 VAL A O 1
ATOM 2613 N N . ASP A 1 321 ? -21.819 -9.961 24.648 1.00 96.50 321 ASP A N 1
ATOM 2614 C CA . ASP A 1 321 ? -20.730 -9.973 25.622 1.00 96.50 321 ASP A CA 1
ATOM 2615 C C . ASP A 1 321 ? -19.375 -10.189 24.942 1.00 96.50 321 ASP A C 1
ATOM 2617 O O . ASP A 1 321 ? -19.288 -10.812 23.879 1.00 96.50 321 ASP A O 1
ATOM 2621 N N . ALA A 1 322 ? -18.305 -9.701 25.574 1.00 96.44 322 ALA A N 1
ATOM 2622 C CA . ALA A 1 322 ? -16.945 -9.911 25.097 1.00 96.44 322 ALA A CA 1
ATOM 2623 C C . ALA A 1 322 ? -16.612 -11.418 25.077 1.00 96.44 322 ALA A C 1
ATOM 2625 O O . ALA A 1 322 ? -16.643 -12.066 26.129 1.00 96.44 322 ALA A O 1
ATOM 2626 N N . PRO A 1 323 ? -16.253 -12.003 23.918 1.00 95.50 323 PRO A N 1
ATOM 2627 C CA . PRO A 1 323 ? -15.838 -13.398 23.872 1.00 95.50 323 PRO A CA 1
ATOM 2628 C C . PRO A 1 323 ? -14.591 -13.634 24.733 1.00 95.50 323 PRO A C 1
ATOM 2630 O O . PRO A 1 323 ? -13.656 -12.837 24.703 1.00 95.50 323 PRO A O 1
ATOM 2633 N N . ALA A 1 324 ? -14.520 -14.761 25.448 1.00 93.62 324 ALA A N 1
ATOM 2634 C CA . ALA A 1 324 ? -13.426 -15.037 26.392 1.00 93.62 324 ALA A CA 1
ATOM 2635 C C . ALA A 1 324 ? -12.017 -14.920 25.771 1.00 93.62 324 ALA A C 1
ATOM 2637 O O . ALA A 1 324 ? -11.075 -14.477 26.424 1.00 93.62 324 ALA A O 1
ATOM 2638 N N . TRP A 1 325 ? -11.874 -15.268 24.491 1.00 92.69 325 TRP A N 1
ATOM 2639 C CA . TRP A 1 325 ? -10.606 -15.205 23.760 1.00 92.69 325 TRP A CA 1
ATOM 2640 C C . TRP A 1 325 ? -10.162 -13.776 23.395 1.00 92.69 325 TRP A C 1
ATOM 2642 O O . TRP A 1 325 ? -8.982 -13.570 23.124 1.00 92.69 325 TRP A O 1
ATOM 2652 N N . ILE A 1 326 ? -11.064 -12.787 23.427 1.00 94.94 326 ILE A N 1
ATOM 2653 C CA . ILE A 1 326 ? -10.727 -11.356 23.303 1.00 94.94 326 ILE A CA 1
ATOM 2654 C C . ILE A 1 326 ? -10.141 -10.803 24.609 1.00 94.94 326 ILE A C 1
ATOM 2656 O O . ILE A 1 326 ? -9.416 -9.806 24.577 1.00 94.94 326 ILE A O 1
ATOM 2660 N N . GLY A 1 327 ? -10.412 -11.467 25.740 1.00 90.31 327 GLY A N 1
ATOM 2661 C CA . GLY A 1 327 ? -10.055 -11.034 27.092 1.00 90.31 327 GLY A CA 1
ATOM 2662 C C . GLY A 1 327 ? -8.662 -10.408 27.220 1.00 90.31 327 GLY A C 1
ATOM 2663 O O . GLY A 1 327 ? -8.586 -9.281 27.696 1.00 90.31 327 GLY A O 1
ATOM 2664 N N . PRO A 1 328 ? -7.574 -11.048 26.746 1.00 92.12 328 PRO A N 1
ATOM 2665 C CA . PRO A 1 328 ? -6.231 -10.477 26.843 1.00 92.12 328 PRO A CA 1
ATOM 2666 C C . PRO A 1 328 ? -6.087 -9.104 26.170 1.00 92.12 328 PRO A C 1
ATOM 2668 O O . PRO A 1 328 ? -5.605 -8.171 26.797 1.00 92.12 328 PRO A O 1
ATOM 2671 N N . SER A 1 329 ? -6.564 -8.946 24.928 1.00 92.56 329 SER A N 1
ATOM 2672 C CA . SER A 1 329 ? -6.456 -7.660 24.215 1.00 92.56 329 SER A CA 1
ATOM 2673 C C . SER A 1 329 ? -7.350 -6.583 24.827 1.00 92.56 329 SER A C 1
ATOM 2675 O O . SER A 1 329 ? -6.983 -5.414 24.841 1.00 92.56 329 SER A O 1
ATOM 2677 N N . LEU A 1 330 ? -8.515 -6.970 25.353 1.00 93.06 330 LEU A N 1
ATOM 2678 C CA . LEU A 1 330 ? -9.405 -6.038 26.039 1.00 93.06 330 LEU A CA 1
ATOM 2679 C C . LEU A 1 330 ? -8.819 -5.579 27.384 1.00 93.06 330 LEU A C 1
ATOM 2681 O O . LEU A 1 330 ? -8.894 -4.399 27.708 1.00 93.06 330 LEU A O 1
ATOM 2685 N N . ILE A 1 331 ? -8.213 -6.489 28.150 1.00 92.94 331 ILE A N 1
ATOM 2686 C CA . ILE A 1 331 ? -7.538 -6.167 29.414 1.00 92.94 331 ILE 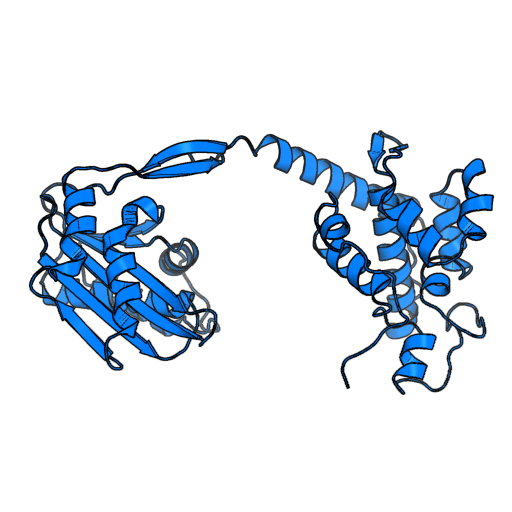A CA 1
ATOM 2687 C C . ILE A 1 331 ? -6.322 -5.271 29.160 1.00 92.94 331 ILE A C 1
ATOM 2689 O O . ILE A 1 331 ? -6.141 -4.300 29.890 1.00 92.94 331 ILE A O 1
ATOM 2693 N N . ASP A 1 332 ? -5.530 -5.546 28.119 1.00 93.38 332 ASP A N 1
ATOM 2694 C CA . ASP A 1 332 ? -4.404 -4.692 27.726 1.00 93.38 332 ASP A CA 1
ATOM 2695 C C . ASP A 1 332 ? -4.856 -3.244 27.476 1.00 93.38 332 ASP A C 1
ATOM 2697 O O . ASP A 1 332 ? -4.259 -2.308 28.017 1.00 93.38 332 ASP A O 1
ATOM 2701 N N . ASP A 1 333 ? -5.941 -3.064 26.710 1.00 94.06 333 ASP A N 1
ATOM 2702 C CA . ASP A 1 333 ? -6.536 -1.752 26.435 1.00 94.06 333 ASP A CA 1
ATOM 2703 C C . ASP A 1 333 ? -6.986 -1.055 27.735 1.00 94.06 333 ASP A C 1
ATOM 2705 O O . ASP A 1 333 ? -6.691 0.125 27.936 1.00 94.06 333 ASP A O 1
ATOM 2709 N N . LEU A 1 334 ? -7.662 -1.777 28.640 1.00 90.81 334 LEU A N 1
ATOM 2710 C CA . LEU A 1 334 ? -8.176 -1.234 29.909 1.00 90.81 334 LEU A CA 1
ATOM 2711 C C . LEU A 1 334 ? -7.067 -0.871 30.907 1.00 90.81 334 LEU A C 1
ATOM 2713 O O . LEU A 1 334 ? -7.200 0.096 31.657 1.00 90.81 334 LEU A O 1
ATOM 2717 N N . LEU A 1 335 ? -5.966 -1.623 30.915 1.00 93.12 335 LEU A N 1
ATOM 2718 C CA . LEU A 1 335 ? -4.790 -1.345 31.745 1.00 93.12 335 LEU A CA 1
ATOM 2719 C C . LEU A 1 335 ? -3.862 -0.290 31.122 1.00 93.12 335 LEU A C 1
ATOM 2721 O O . LEU A 1 335 ? -2.900 0.140 31.761 1.00 93.12 335 LEU A O 1
ATOM 2725 N N . GLY A 1 336 ? -4.141 0.145 29.890 1.00 91.62 336 GLY A N 1
ATOM 2726 C CA . GLY A 1 336 ? -3.350 1.147 29.184 1.00 91.62 336 GLY A CA 1
ATOM 2727 C C . GLY A 1 336 ? -1.973 0.644 28.753 1.00 91.62 336 GLY A C 1
ATOM 2728 O O . GLY A 1 336 ? -1.033 1.445 28.708 1.00 91.62 336 GLY A O 1
ATOM 2729 N N . PHE A 1 337 ? -1.844 -0.653 28.447 1.00 91.62 337 PHE A N 1
ATOM 2730 C CA . PHE A 1 337 ? -0.611 -1.219 27.901 1.00 91.62 337 PHE A CA 1
ATOM 2731 C C . PHE A 1 337 ? -0.222 -0.518 26.600 1.00 91.62 337 PHE A C 1
ATOM 2733 O O . PHE A 1 337 ? -1.052 -0.265 25.724 1.00 91.62 337 PHE A O 1
ATOM 2740 N N . THR A 1 338 ? 1.067 -0.210 26.469 1.00 92.50 338 THR A N 1
ATOM 2741 C CA . THR A 1 338 ? 1.608 0.472 25.297 1.00 92.50 338 THR A CA 1
ATOM 2742 C C . THR A 1 338 ? 2.305 -0.495 24.348 1.00 92.50 338 THR A C 1
ATOM 2744 O O . THR A 1 338 ? 2.891 -1.501 24.749 1.00 92.50 338 THR A O 1
ATOM 2747 N N . ARG A 1 339 ? 2.268 -0.166 23.056 1.00 92.44 339 ARG A N 1
ATOM 2748 C CA . ARG A 1 339 ? 2.997 -0.852 21.987 1.00 92.44 339 ARG A CA 1
ATOM 2749 C C . ARG A 1 339 ? 3.798 0.181 21.203 1.00 92.44 339 ARG A C 1
ATOM 2751 O O . ARG A 1 339 ? 3.266 1.217 20.803 1.00 92.44 339 ARG A O 1
ATOM 2758 N N . SER A 1 340 ? 5.084 -0.090 21.004 1.00 91.75 340 SER A N 1
ATOM 2759 C CA . SER A 1 340 ? 5.998 0.869 20.384 1.00 91.75 340 SER A CA 1
ATOM 2760 C C . SER A 1 340 ? 5.937 0.830 18.855 1.00 91.75 340 SER A C 1
ATOM 2762 O O . SER A 1 340 ? 5.935 -0.241 18.247 1.00 91.75 340 SER A O 1
ATOM 2764 N N . ARG A 1 341 ? 5.988 2.004 18.217 1.00 90.44 341 ARG A N 1
ATOM 2765 C CA . ARG A 1 341 ? 6.105 2.170 16.760 1.00 90.44 341 ARG A CA 1
ATOM 2766 C C . ARG A 1 341 ? 7.172 3.204 16.413 1.00 90.44 341 ARG A C 1
ATOM 2768 O O . ARG A 1 341 ? 7.301 4.225 17.076 1.00 90.44 341 ARG A O 1
ATOM 2775 N N . LEU A 1 342 ? 7.901 2.974 15.321 1.00 89.00 342 LEU A N 1
ATOM 2776 C CA . LEU A 1 342 ? 8.778 3.980 14.716 1.00 89.00 342 LEU A CA 1
ATOM 2777 C C . LEU A 1 342 ? 7.985 4.860 13.741 1.00 89.00 342 LEU A C 1
ATOM 2779 O O . LEU A 1 342 ? 7.603 4.395 12.663 1.00 89.00 342 LEU A O 1
ATOM 2783 N N . VAL A 1 343 ? 7.777 6.126 14.098 1.00 82.56 343 VAL A N 1
ATOM 2784 C CA . VAL A 1 343 ? 6.991 7.096 13.319 1.00 82.56 343 VAL A CA 1
ATOM 2785 C C . VAL A 1 343 ? 7.907 8.197 12.764 1.00 82.56 343 VAL A C 1
ATOM 2787 O O . VAL A 1 343 ? 8.782 8.672 13.491 1.00 82.56 343 VAL A O 1
ATOM 2790 N N . PRO A 1 344 ? 7.762 8.594 11.485 1.00 77.19 344 PRO A N 1
ATOM 2791 C CA . PRO A 1 344 ? 8.430 9.775 10.934 1.00 77.19 344 PRO A CA 1
ATOM 2792 C C . PRO A 1 344 ? 8.118 11.043 11.747 1.00 77.19 344 PRO A C 1
ATOM 2794 O O . PRO A 1 344 ? 6.964 11.282 12.091 1.00 77.19 344 PRO A O 1
ATOM 2797 N N . THR A 1 345 ? 9.126 11.861 12.063 1.00 68.25 345 THR A N 1
ATOM 2798 C CA . THR A 1 345 ? 8.961 13.077 12.895 1.00 68.25 345 THR A CA 1
ATOM 2799 C C . THR A 1 345 ? 7.919 14.075 12.382 1.00 68.25 345 THR A C 1
ATOM 2801 O O . THR A 1 345 ? 7.354 14.824 13.167 1.00 68.25 345 THR A O 1
ATOM 2804 N N . ASP A 1 346 ? 7.662 14.096 11.078 1.00 64.12 346 ASP A N 1
ATOM 2805 C CA . ASP A 1 346 ? 6.686 14.956 10.404 1.00 64.12 346 ASP A CA 1
ATOM 2806 C C . ASP A 1 346 ? 5.222 14.531 10.617 1.00 64.12 346 ASP A C 1
ATOM 2808 O O . ASP A 1 346 ? 4.321 15.313 10.334 1.00 64.12 346 ASP A O 1
ATOM 2812 N N . LEU A 1 347 ? 4.979 13.328 11.150 1.00 60.91 347 LEU A N 1
ATOM 2813 C CA . LEU A 1 347 ? 3.643 12.796 11.455 1.00 60.91 347 LEU A CA 1
ATOM 2814 C C . LEU A 1 347 ? 3.293 12.850 12.956 1.00 60.91 347 LEU A C 1
ATOM 2816 O O . LEU A 1 347 ? 2.318 12.230 13.374 1.00 60.91 347 LEU A O 1
ATOM 2820 N N . LEU A 1 348 ? 4.101 13.540 13.770 1.00 55.69 348 LEU A N 1
ATOM 2821 C CA . LEU A 1 348 ? 3.909 13.687 15.223 1.00 55.69 348 LEU A CA 1
ATOM 2822 C C . LEU A 1 348 ? 3.159 14.972 15.628 1.00 55.69 348 LEU A C 1
ATOM 2824 O O . LEU A 1 348 ? 3.199 15.336 16.802 1.00 55.69 348 LEU A O 1
ATOM 2828 N N . VAL A 1 349 ? 2.526 15.667 14.677 1.00 36.28 349 VAL A N 1
ATOM 2829 C CA . VAL A 1 349 ? 1.790 16.924 14.918 1.00 36.28 349 VAL A CA 1
ATOM 2830 C C . VAL A 1 349 ? 0.315 16.662 15.170 1.00 36.28 349 VAL A C 1
ATOM 2832 O O . VAL A 1 349 ? -0.280 15.903 14.370 1.00 36.28 349 VAL A O 1
#

Foldseek 3Di:
DPDDDPPDPPDPLVVLVVDLEDPVLSVVLVCLSRQNQDQLQVCCVVVNDVAQAQPQARRRHGGLCCLCDVPVVNVVLVVVQDDPVCSVVQNPDDDVCNSCCQLVDQDADPPRQGSNHLSSLSSVLSSVQSCCCVPVVDNPCDPCNVVVSVVVSVVSVVVSVVVVVLPQWDKDWDAAAADPAPAKEKFKAKDADPPQQWIKIKIFIAHRLLDGQKIKIAGAGGDDRLVRRLVRLLVSLVVCVVVVAQHYEYEYQPPPNLCLLPDPPDDPPPPCPVSSVSSVVSQVVRNHYYYDHDHVQNRPLRVVRRVCNVVDDGGMGMGRHDDPVSVVVSVCNSVGPIDIDTHRPVPPD

Organism: Prunus dulcis (NCBI:txid3755)

pLDDT: mean 90.04, std 12.45, range [30.36, 98.81]